Protein 4DOX (pdb70)

InterPro domains:
  IPR000052 Potex/carlavirus coat protein [PF00286] (31-167)
  IPR000052 Potex/carlavirus coat protein [PR00232] (102-116)
  IPR000052 Potex/carlavirus coat protein [PR00232] (123-136)
  IPR000052 Potex/carlavirus coat protein [PR00232] (137-147)
  IPR000052 Potex/carlavirus coat protein [PR00232] (147-158)
  IPR000052 Potex/carlavirus coat protein [PS00418] (137-152)

Sequence (328 aa):
IAFPAITQEQMSSIKVDPTSNLLPSQEQLKSVSTLMVAAKVPAASVTTVALELVNFCYDNGSSAYTTVTGPSSIPEISLAQLASIVKASGTSLRKFCRYFAPIIWNLRTDKMAPANWEASGYKPSAKFAAFDFFDGVENPAAMQPPSGLTRSPTQEERIANATNIAFPAITQEQMSSIKVDPTSNLLPSQEQLKSVSTLMVAAKVPAASVTTVALELVNFCYDNGSSAYTTVTGPSSIPEISLAQLASIVKASGTSLRKFCRYFAPIIWNLRTDKMAPANWEASGYKPSAKFAAFDFFDGVENPAAMQPPSGLTRSPTQEERIANATN

Foldseek 3Di:
DPDDDDDPCCVVVPDDDDDDPQADDPQLVVQLLVVVVVVPDPNVCPVVQLVVLLVQQQQFNQDQPTDAAAATPDPPQRSVNSLVSSVVSVDGSLNSSLLCLQVVQQVDPVNPFRPCQVVPPDDPLLRNLPGLNNVSNPPPNRDADPVGHPDDRDPNNVVRNVVD/DPDDDDDPVCVVVDDDDDDDPQADDPQLVCQLQVVVVVVVDPNVCSVVQVVVLLLQQQQQNQDQPTDAFAQTPDPPHRSNNSQVSSVVSVDGSLNHSLLCLLVVLQVDPVNPFRPCQVVPPDDPLLRNLRGLNNVSNPPPNRDHDPVGRPDDDDPRNVVRNVVD

Organism: Papaya mosaic potexvirus (NCBI:txid12181)

Radius of gyration: 25.16 Å; Cα contacts (8 Å, |Δi|>4): 399; chains: 2; bounding box: 65×59×62 Å

B-factor: mean 40.27, std 15.34, range [10.41, 96.46]

Secondary structure (DSSP, 8-state):
--SPPPPHHHHHH-------SSS--HHHHHHHHHHHHHTT--GGGHHHHHHHHHHHHHHH---TT----SB-SSTT-BHHHHHHHHHHTT--HHHHHHTTHHHHHHHHTTTS--TTTTTTT--GGGGGG-STTGGGTT-TTSPPPTT--SSPPPHHHHHHHHT-/--SPPPPHHHHHH-------SSS--HHHHHHHHHHHHHTT--GGGHHHHHHHHHHHHHHH---TT----SB-SSTT-BHHHHHHHHHHTTS-HHHHHHHTHHHHHHHHTTTS--TTTTTTT--GGGGGG-STTGGGTT-TTSPPPTT--SSPPPHHHHHHHHH-

Nearest PDB structures (foldseek):
  4dox-assembly2_B  TM=1.002E+00  e=9.252E-26  Papaya mosaic virus
  7og6-assembly1_A  TM=8.863E-01  e=3.174E-18  Potexvirus alternantherae
  6r7g-assembly1_A  TM=8.440E-01  e=1.688E-12  Potato virus X
  5fn1-assembly1_A-1  TM=8.582E-01  e=9.339E-09  Pepino mosaic virus
  5a2t-assembly1_A  TM=8.011E-01  e=1.128E-06  Bamboo mosaic virus

Structure (mmCIF, N/CA/C/O backbone):
data_4DOX
#
_entry.id   4DOX
#
_cell.length_a   72.943
_cell.length_b   72.943
_cell.length_c   133.325
_cell.angle_alpha   90.00
_cell.angle_beta   90.00
_cell.angle_gamma   120.00
#
_symmetry.space_group_name_H-M   'P 65'
#
loop_
_entity.id
_entity.type
_entity.pdbx_description
1 polymer 'Coat protein'
2 water water
#
loop_
_atom_site.group_PDB
_atom_site.id
_atom_site.type_symbol
_atom_site.label_atom_id
_atom_site.label_alt_id
_atom_site.label_comp_id
_atom_site.label_asym_id
_atom_site.label_entity_id
_atom_site.label_seq_id
_atom_site.pdbx_PDB_ins_code
_atom_site.Cartn_x
_atom_site.Cartn_y
_atom_site.Cartn_z
_atom_site.occupancy
_atom_site.B_iso_or_equiv
_atom_site.auth_seq_id
_atom_site.auth_comp_id
_atom_site.auth_asym_id
_atom_site.auth_atom_id
_atom_site.pdbx_PDB_model_num
ATOM 1 N N . ILE A 1 11 ? -0.590 36.777 17.220 1.00 89.42 11 ILE A N 1
ATOM 2 C CA . ILE A 1 11 ? -1.790 35.874 17.139 1.00 86.65 11 ILE A CA 1
ATOM 3 C C . ILE A 1 11 ? -1.865 35.214 15.760 1.00 83.92 11 ILE A C 1
ATOM 4 O O . ILE A 1 11 ? -1.972 35.888 14.745 1.00 83.95 11 ILE A O 1
ATOM 9 N N . ALA A 1 12 ? -1.796 33.889 15.733 1.00 81.46 12 ALA A N 1
ATOM 10 C CA . ALA A 1 12 ? -1.767 33.176 14.480 1.00 78.53 12 ALA A CA 1
ATOM 11 C C . ALA A 1 12 ? -3.143 33.208 13.820 1.00 75.14 12 ALA A C 1
ATOM 12 O O . ALA A 1 12 ? -3.290 33.674 12.696 1.00 74.93 12 ALA A O 1
ATOM 14 N N . PHE A 1 13 ? -4.144 32.720 14.538 1.00 72.57 13 PHE A N 1
ATOM 15 C CA . PHE A 1 13 ? -5.517 32.702 14.076 1.00 69.46 13 PHE A CA 1
ATOM 16 C C . PHE A 1 13 ? -6.329 33.667 14.924 1.00 70.21 13 PHE A C 1
ATOM 17 O O . PHE A 1 13 ? -6.291 33.573 16.145 1.00 71.36 13 PHE A O 1
ATOM 25 N N . PRO A 1 14 ? -7.028 34.630 14.292 1.00 70.15 14 PRO A N 1
ATOM 26 C CA . PRO A 1 14 ? -7.904 35.480 15.095 1.00 71.52 14 PRO A CA 1
ATOM 27 C C . PRO A 1 14 ? -9.077 34.671 15.699 1.00 70.74 14 PRO A C 1
ATOM 28 O O . PRO A 1 14 ? -9.587 33.767 15.039 1.00 68.69 14 PRO A O 1
ATOM 32 N N . ALA A 1 15 ? -9.480 34.970 16.939 1.00 72.87 15 ALA A N 1
ATOM 33 C CA . ALA A 1 15 ? -10.630 34.293 17.559 1.00 72.80 15 ALA A CA 1
ATOM 34 C C . ALA A 1 15 ? -11.895 34.354 16.691 1.00 72.02 15 ALA A C 1
ATOM 35 O O . ALA A 1 15 ? -12.114 35.326 15.983 1.00 72.32 15 ALA A O 1
ATOM 37 N N . ILE A 1 16 ? -12.728 33.315 16.732 1.00 71.86 16 ILE A N 1
ATOM 38 C CA . ILE A 1 16 ? -13.981 33.341 15.952 1.00 71.66 16 ILE A CA 1
ATOM 39 C C . ILE A 1 16 ? -15.045 34.162 16.675 1.00 73.39 16 ILE A C 1
ATOM 40 O O . ILE A 1 16 ? -15.230 34.002 17.887 1.00 74.39 16 ILE A O 1
ATOM 45 N N . THR A 1 17 ? -15.733 35.034 15.929 1.00 74.14 17 THR A N 1
ATOM 46 C CA . THR A 1 17 ? -16.885 35.787 16.447 1.00 75.82 17 THR A CA 1
ATOM 47 C C . THR A 1 17 ? -18.116 34.877 16.491 1.00 74.62 17 THR A C 1
ATOM 48 O O . THR A 1 17 ? -18.155 33.830 15.841 1.00 72.97 17 THR A O 1
ATOM 52 N N . GLN A 1 18 ? -19.132 35.282 17.240 1.00 76.13 18 GLN A N 1
ATOM 53 C CA . GLN A 1 18 ? -20.283 34.421 17.478 1.00 75.57 18 GLN A CA 1
ATOM 54 C C . GLN A 1 18 ? -21.100 34.349 16.224 1.00 74.13 18 GLN A C 1
ATOM 55 O O . GLN A 1 18 ? -21.741 33.330 15.949 1.00 72.53 18 GLN A O 1
ATOM 61 N N . GLU A 1 19 ? -21.063 35.457 15.477 1.00 74.73 19 GLU A N 1
ATOM 62 C CA . GLU A 1 19 ? -21.715 35.568 14.185 1.00 73.32 19 GLU A CA 1
ATOM 63 C C . GLU A 1 19 ? -21.099 34.594 13.200 1.00 71.20 19 GLU A C 1
ATOM 64 O O . GLU A 1 19 ? -21.840 33.866 12.528 1.00 69.70 19 GLU A O 1
ATOM 70 N N . GLN A 1 20 ? -19.761 34.578 13.122 1.00 70.79 20 GLN A N 1
ATOM 71 C CA . GLN A 1 20 ? -19.040 33.664 12.248 1.00 69.04 20 GLN A CA 1
ATOM 72 C C . GLN A 1 20 ? -19.416 32.236 12.513 1.00 68.36 20 GLN A C 1
ATOM 73 O O . GLN A 1 20 ? -19.527 31.439 11.602 1.00 66.57 20 GLN A O 1
ATOM 79 N N . MET A 1 21 ? -19.652 31.913 13.767 1.00 70.58 21 MET A N 1
ATOM 80 C CA . MET A 1 21 ? -20.061 30.568 14.089 1.00 71.08 21 MET A CA 1
ATOM 81 C C . MET A 1 21 ? -21.512 30.170 13.743 1.00 72.66 21 MET A C 1
ATOM 82 O O . MET A 1 21 ? -21.772 29.014 13.353 1.00 71.89 21 MET A O 1
ATOM 87 N N . SER A 1 22 ? -22.457 31.102 13.878 1.00 75.82 22 SER A N 1
ATOM 88 C CA . SER A 1 22 ? -23.801 30.885 13.333 1.00 76.83 22 SER A CA 1
ATOM 89 C C . SER A 1 22 ? -23.650 30.751 11.815 1.00 76.02 22 SER A C 1
ATOM 90 O O . SER A 1 22 ? -24.137 29.800 11.191 1.00 74.64 22 SER A O 1
ATOM 93 N N . SER A 1 23 ? -22.915 31.695 11.242 1.00 77.22 23 SER A N 1
ATOM 94 C CA . SER A 1 23 ? -22.799 31.835 9.795 1.00 76.86 23 SER A CA 1
ATOM 95 C C . SER A 1 23 ? -21.979 30.752 9.047 1.00 75.28 23 SER A C 1
ATOM 96 O O . SER A 1 23 ? -22.155 30.579 7.848 1.00 75.27 23 SER A O 1
ATOM 99 N N . ILE A 1 24 ? -21.099 30.028 9.732 1.00 74.72 24 ILE A N 1
ATOM 100 C CA . ILE A 1 24 ? -20.185 29.066 9.067 1.00 72.84 24 ILE A CA 1
ATOM 101 C C . ILE A 1 24 ? -20.882 27.816 8.465 1.00 71.19 24 ILE A C 1
ATOM 102 O O . ILE A 1 24 ? -21.904 27.338 8.985 1.00 71.25 24 ILE A O 1
ATOM 107 N N . LYS A 1 25 ? -20.323 27.273 7.388 1.00 69.55 25 LYS A N 1
ATOM 108 C CA . LYS A 1 25 ? -21.034 26.223 6.658 1.00 68.00 25 LYS A CA 1
ATOM 109 C C . LYS A 1 25 ? -20.392 24.861 6.829 1.00 65.38 25 LYS A C 1
ATOM 110 O O . LYS A 1 25 ? -19.312 24.619 6.290 1.00 65.57 25 LYS A O 1
ATOM 116 N N . VAL A 1 26 ? -21.046 23.966 7.563 1.00 62.62 26 VAL A N 1
ATOM 117 C CA . VAL A 1 26 ? -20.409 22.699 7.921 1.00 59.44 26 VAL A CA 1
ATOM 118 C C . VAL A 1 26 ? -21.324 21.558 7.619 1.00 57.55 26 VAL A C 1
ATOM 119 O O . VAL A 1 26 ? -22.018 21.088 8.509 1.00 58.76 26 VAL A O 1
ATOM 123 N N . ASP A 1 27 ? -21.359 21.099 6.380 1.00 54.35 27 ASP A N 1
ATOM 124 C CA . ASP A 1 27 ? -22.198 19.960 6.072 1.00 51.12 27 ASP A CA 1
ATOM 125 C C . ASP A 1 27 ? -21.285 18.752 6.103 1.00 48.42 27 ASP A C 1
ATOM 126 O O . ASP A 1 27 ? -20.073 18.905 5.891 1.00 48.69 27 ASP A O 1
ATOM 131 N N . PRO A 1 28 ? -21.842 17.556 6.378 1.00 45.24 28 PRO A N 1
ATOM 132 C CA . PRO A 1 28 ? -21.021 16.360 6.362 1.00 42.93 28 PRO A CA 1
ATOM 133 C C . PRO A 1 28 ? -20.262 16.269 5.043 1.00 41.14 28 PRO A C 1
ATOM 134 O O . PRO A 1 28 ? -20.739 16.746 4.016 1.00 39.88 28 PRO A O 1
ATOM 138 N N . THR A 1 29 ? -19.077 15.662 5.093 1.00 40.49 29 THR A N 1
ATOM 139 C CA . THR A 1 29 ? -18.146 15.567 3.960 1.00 38.23 29 THR A CA 1
ATOM 140 C C . THR A 1 29 ? -17.790 14.080 3.754 1.00 37.50 29 THR A C 1
ATOM 141 O O . THR A 1 29 ? -17.968 13.257 4.683 1.00 37.84 29 THR A O 1
ATOM 145 N N . SER A 1 30 ? -17.262 13.729 2.575 1.00 35.76 30 SER A N 1
ATOM 146 C CA . SER A 1 30 ? -16.817 12.353 2.330 1.00 34.53 30 SER A CA 1
ATOM 147 C C . SER A 1 30 ? -15.693 12.299 1.341 1.00 33.64 30 SER A C 1
ATOM 148 O O . SER A 1 30 ? -15.755 12.943 0.309 1.00 34.28 30 SER A O 1
ATOM 151 N N . ASN A 1 31 ? -14.666 11.526 1.635 1.00 33.20 31 ASN A N 1
ATOM 152 C CA . ASN A 1 31 ? -13.624 11.279 0.637 1.00 32.34 31 ASN A CA 1
ATOM 153 C C . ASN A 1 31 ? -13.881 10.007 -0.173 1.00 32.11 31 ASN A C 1
ATOM 154 O O . ASN A 1 31 ? -13.050 9.580 -0.976 1.00 33.42 31 ASN A O 1
ATOM 159 N N . LEU A 1 32 ? -15.042 9.400 0.041 1.00 30.42 32 LEU A N 1
ATOM 160 C CA . LEU A 1 32 ? -15.354 8.139 -0.584 1.00 28.80 32 LEU A CA 1
ATOM 161 C C . LEU A 1 32 ? -16.590 8.285 -1.493 1.00 27.94 32 LEU A C 1
ATOM 162 O O . LEU A 1 32 ? -16.838 7.431 -2.311 1.00 28.28 32 LEU A O 1
ATOM 167 N N . LEU A 1 33 ? -17.371 9.346 -1.334 1.00 26.95 33 LEU A N 1
ATOM 168 C CA . LEU A 1 33 ? -18.560 9.561 -2.145 1.00 25.90 33 LEU A CA 1
ATOM 169 C C . LEU A 1 33 ? -18.469 10.884 -2.962 1.00 26.39 33 LEU A C 1
ATOM 170 O O . LEU A 1 33 ? -17.751 11.812 -2.609 1.00 26.55 33 LEU A O 1
ATOM 175 N N . PRO A 1 34 ? -19.164 10.959 -4.090 1.00 26.65 34 PRO A N 1
ATOM 176 C CA . PRO A 1 34 ? -19.058 12.232 -4.801 1.00 27.76 34 PRO A CA 1
ATOM 177 C C . PRO A 1 34 ? -19.722 13.285 -3.936 1.00 29.06 34 PRO A C 1
ATOM 178 O O . PRO A 1 34 ? -20.606 12.951 -3.137 1.00 29.39 34 PRO A O 1
ATOM 182 N N . SER A 1 35 ? -19.309 14.534 -4.066 1.00 30.65 35 SER A N 1
ATOM 183 C CA . SER A 1 35 ? -19.990 15.598 -3.364 1.00 33.46 35 SER A CA 1
ATOM 184 C C . SER A 1 35 ? -21.447 15.754 -3.885 1.00 35.26 35 SER A C 1
ATOM 185 O O . SER A 1 35 ? -21.852 15.187 -4.925 1.00 36.10 35 SER A O 1
ATOM 188 N N . GLN A 1 36 ? -22.246 16.505 -3.147 1.00 37.32 36 GLN A N 1
ATOM 189 C CA . GLN A 1 36 ? -23.596 16.826 -3.577 1.00 38.96 36 GLN A CA 1
ATOM 190 C C . GLN A 1 36 ? -23.593 17.552 -4.929 1.00 38.75 36 GLN A C 1
ATOM 191 O O . GLN A 1 36 ? -24.442 17.309 -5.772 1.00 39.13 36 GLN A O 1
ATOM 197 N N . GLU A 1 37 ? -22.640 18.464 -5.109 1.00 38.97 37 GLU A N 1
ATOM 198 C CA . GLU A 1 37 ? -22.528 19.293 -6.313 1.00 39.58 37 GLU A CA 1
ATOM 199 C C . GLU A 1 37 ? -22.189 18.436 -7.520 1.00 37.09 37 GLU A C 1
ATOM 200 O O . GLU A 1 37 ? -22.790 18.570 -8.593 1.00 36.04 37 GLU A O 1
ATOM 206 N N . GLN A 1 38 ? -21.232 17.536 -7.302 1.00 34.68 38 GLN A N 1
ATOM 207 C CA . GLN A 1 38 ? -20.810 16.584 -8.308 1.00 32.47 38 GLN A CA 1
ATOM 208 C C . GLN A 1 38 ? -21.978 15.688 -8.734 1.00 30.96 38 GLN A C 1
ATOM 209 O O . GLN A 1 38 ? -22.211 15.515 -9.936 1.00 29.75 38 GLN A O 1
ATOM 215 N N . LEU A 1 39 ? -22.741 15.168 -7.766 1.00 29.59 39 LEU A N 1
ATOM 216 C CA . LEU A 1 39 ? -23.922 14.392 -8.127 1.00 29.12 39 LEU A CA 1
ATOM 217 C C . LEU A 1 39 ? -24.859 15.208 -9.035 1.00 30.23 39 LEU A C 1
ATOM 218 O O . LEU A 1 39 ? -25.301 14.720 -10.065 1.00 30.94 39 LEU A O 1
ATOM 223 N N . LYS A 1 40 ? -25.159 16.444 -8.653 1.00 31.11 40 LYS A N 1
ATOM 224 C CA . LYS A 1 40 ? -26.047 17.316 -9.429 1.00 32.46 40 LYS A CA 1
ATOM 225 C C . LYS A 1 40 ? -25.543 17.513 -10.849 1.00 32.82 40 LYS A C 1
ATOM 226 O O . LYS A 1 40 ? -26.339 17.590 -11.789 1.00 33.30 40 LYS A O 1
ATOM 232 N N . SER A 1 41 ? -24.226 17.652 -11.009 1.00 32.22 41 SER A N 1
ATOM 233 C CA . SER A 1 41 ? -23.683 17.857 -12.340 1.00 32.70 41 SER A CA 1
ATOM 234 C C . SER A 1 41 ? -23.985 16.640 -13.226 1.00 32.53 41 SER A C 1
ATOM 235 O O . SER A 1 41 ? -24.417 16.812 -14.399 1.00 33.40 41 SER A O 1
ATOM 238 N N . VAL A 1 42 ? -23.753 15.428 -12.666 1.00 30.25 42 VAL A N 1
ATOM 239 C CA . VAL A 1 42 ? -23.968 14.194 -13.386 1.00 28.91 42 VAL A CA 1
ATOM 240 C C . VAL A 1 42 ? -25.399 14.094 -13.903 1.00 28.83 42 VAL A C 1
ATOM 241 O O . VAL A 1 42 ? -25.596 13.873 -15.103 1.00 28.98 42 VAL A O 1
ATOM 245 N N . SER A 1 43 ? -26.392 14.285 -13.036 1.00 28.34 43 SER A N 1
ATOM 246 C CA . SER A 1 43 ? -27.786 14.228 -13.511 1.00 29.56 43 SER A CA 1
ATOM 247 C C . SER A 1 43 ? -28.189 15.378 -14.411 1.00 30.67 43 SER A C 1
ATOM 248 O O . SER A 1 43 ? -29.036 15.198 -15.280 1.00 32.54 43 SER A O 1
ATOM 251 N N . THR A 1 44 ? -27.593 16.551 -14.232 1.00 30.75 44 THR A N 1
ATOM 252 C CA . THR A 1 44 ? -27.905 17.691 -15.103 1.00 31.25 44 THR A CA 1
ATOM 253 C C . THR A 1 44 ? -27.441 17.360 -16.506 1.00 31.03 44 THR A C 1
ATOM 254 O O . THR A 1 44 ? -28.187 17.512 -17.497 1.00 31.96 44 THR A O 1
ATOM 258 N N . LEU A 1 45 ? -26.211 16.889 -16.586 1.00 30.05 45 LEU A N 1
ATOM 259 C CA . LEU A 1 45 ? -25.641 16.512 -17.868 1.00 31.00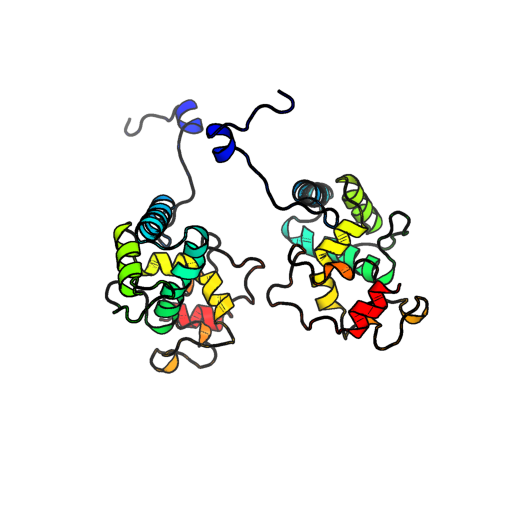 45 LEU A CA 1
ATOM 260 C C . LEU A 1 45 ? -26.368 15.321 -18.498 1.00 30.57 45 LEU A C 1
ATOM 261 O O . LEU A 1 45 ? -26.481 15.231 -19.716 1.00 30.68 45 LEU A O 1
ATOM 266 N N . MET A 1 46 ? -26.877 14.423 -17.653 1.00 29.69 46 MET A N 1
ATOM 267 C CA . MET A 1 46 ? -27.594 13.265 -18.124 1.00 30.41 46 MET A CA 1
ATOM 268 C C . MET A 1 46 ? -28.886 13.686 -18.774 1.00 32.09 46 MET A C 1
ATOM 269 O O . MET A 1 46 ? -29.256 13.174 -19.836 1.00 32.88 46 MET A O 1
ATOM 274 N N . VAL A 1 47 ? -29.586 14.601 -18.109 1.00 32.58 47 VAL A N 1
ATOM 275 C CA . VAL A 1 47 ? -30.821 15.131 -18.650 1.00 34.40 47 VAL A CA 1
ATOM 276 C C . VAL A 1 47 ? -30.505 15.849 -19.971 1.00 35.55 47 VAL A C 1
ATOM 277 O O . VAL A 1 47 ? -31.207 15.655 -20.945 1.00 36.89 47 VAL A O 1
ATOM 281 N N . ALA A 1 48 ? -29.437 16.622 -20.029 1.00 35.53 48 ALA A N 1
ATOM 282 C CA . ALA A 1 48 ? -29.083 17.334 -21.242 1.00 37.15 48 ALA A CA 1
ATOM 283 C C . ALA A 1 48 ? -28.753 16.371 -22.383 1.00 38.05 48 ALA A C 1
ATOM 284 O O . ALA A 1 48 ? -28.979 16.665 -23.546 1.00 39.70 48 ALA A O 1
ATOM 286 N N . ALA A 1 49 ? -28.192 15.227 -22.028 1.00 36.89 49 ALA A N 1
ATOM 287 C CA . ALA A 1 49 ? -27.850 14.182 -22.964 1.00 37.60 49 ALA A CA 1
ATOM 288 C C . ALA A 1 49 ? -29.073 13.426 -23.402 1.00 39.28 49 ALA A C 1
ATOM 289 O O . ALA A 1 49 ? -28.980 12.533 -24.222 1.00 39.80 49 ALA A O 1
ATOM 291 N N . LYS A 1 50 ? -30.312 13.896 -23.002 1.00 38.52 50 LYS A N 1
ATOM 292 C CA . LYS A 1 50 ? -31.566 13.228 -23.287 1.00 40.25 50 LYS A CA 1
ATOM 293 C C . LYS A 1 50 ? -32.063 12.019 -22.492 1.00 36.38 50 LYS A C 1
ATOM 294 O O . LYS A 1 50 ? -32.818 11.240 -22.971 1.00 41.33 50 LYS A O 1
ATOM 300 N N . VAL A 1 51 ? -31.511 11.851 -21.335 1.00 38.01 51 VAL A N 1
ATOM 301 C CA . VAL A 1 51 ? -32.072 10.879 -20.405 1.00 36.80 51 VAL A CA 1
ATOM 302 C C . VAL A 1 51 ? -33.239 11.623 -19.782 1.00 38.18 51 VAL A C 1
ATOM 303 O O . VAL A 1 51 ? -33.047 12.771 -19.385 1.00 38.15 51 VAL A O 1
ATOM 307 N N . PRO A 1 52 ? -34.449 11.005 -19.737 1.00 39.40 52 PRO A N 1
ATOM 308 C CA . PRO A 1 52 ? -35.629 11.605 -19.066 1.00 40.78 52 PRO A CA 1
ATOM 309 C C . PRO A 1 52 ? -35.326 11.895 -17.609 1.00 40.17 52 PRO A C 1
ATOM 310 O O . PRO A 1 52 ? -34.727 11.068 -16.952 1.00 39.56 52 PRO A O 1
ATOM 314 N N . ALA A 1 53 ? -35.711 13.060 -17.108 1.00 41.50 53 ALA A N 1
ATOM 315 C CA . ALA A 1 53 ? -35.486 13.395 -15.702 1.00 41.54 53 ALA A CA 1
ATOM 316 C C . ALA A 1 53 ? -36.006 12.315 -14.696 1.00 41.85 53 ALA A C 1
ATOM 317 O O . ALA A 1 53 ? -35.306 11.935 -13.727 1.00 40.89 53 ALA A O 1
ATOM 319 N N . ALA A 1 54 ? -37.213 11.805 -14.932 1.00 43.12 54 ALA A N 1
ATOM 320 C CA . ALA A 1 54 ? -37.707 10.664 -14.162 1.00 43.22 54 ALA A CA 1
ATOM 321 C C . ALA A 1 54 ? -36.732 9.433 -14.116 1.00 41.64 54 ALA A C 1
ATOM 322 O O . ALA A 1 54 ? -36.675 8.721 -13.108 1.00 41.59 54 ALA A O 1
ATOM 324 N N . SER A 1 55 ? -35.978 9.194 -15.195 1.00 39.63 55 SER A N 1
ATOM 325 C CA . SER A 1 55 ? -35.212 7.974 -15.351 1.00 37.13 55 SER A CA 1
ATOM 326 C C . SER A 1 55 ? -33.754 8.050 -14.922 1.00 34.97 55 SER A C 1
ATOM 327 O O . SER A 1 55 ? -33.044 7.030 -14.960 1.00 34.03 55 SER A O 1
ATOM 330 N N . VAL A 1 56 ? -33.278 9.221 -14.518 1.00 33.36 56 VAL A N 1
ATOM 331 C CA . VAL A 1 56 ? -31.851 9.331 -14.265 1.00 30.54 56 VAL A CA 1
ATOM 332 C C . VAL A 1 56 ? -31.297 8.332 -13.237 1.00 29.87 56 VAL A C 1
ATOM 333 O O . VAL A 1 56 ? -30.163 7.859 -13.401 1.00 29.30 56 VAL A O 1
ATOM 337 N N . THR A 1 57 ? -32.053 8.009 -12.176 1.00 29.66 57 THR A N 1
ATOM 338 C CA . THR A 1 57 ? -31.549 7.043 -11.166 1.00 28.14 57 THR A CA 1
ATOM 339 C C . THR A 1 57 ? -31.489 5.620 -11.721 1.00 28.34 57 THR A C 1
ATOM 340 O O . THR A 1 57 ? -30.406 4.984 -11.724 1.00 27.34 57 THR A O 1
ATOM 344 N N . THR A 1 58 ? -32.621 5.143 -12.256 1.00 28.43 58 THR A N 1
ATOM 345 C CA . THR A 1 58 ? -32.647 3.823 -12.854 1.00 28.59 58 THR A CA 1
ATOM 346 C C . THR A 1 58 ? -31.592 3.677 -13.974 1.00 28.02 58 THR A C 1
ATOM 347 O O . THR A 1 58 ? -31.032 2.587 -14.200 1.00 28.42 58 THR A O 1
ATOM 351 N N . VAL A 1 59 ? -31.331 4.760 -14.688 1.00 27.32 59 VAL A N 1
ATOM 352 C CA . VAL A 1 59 ? -30.456 4.670 -15.839 1.00 27.01 59 VAL A CA 1
ATOM 353 C C . VAL A 1 59 ? -29.011 4.657 -15.307 1.00 27.27 59 VAL A C 1
ATOM 354 O O . VAL A 1 59 ? -28.188 3.844 -15.731 1.00 27.23 59 VAL A O 1
ATOM 358 N N . ALA A 1 60 ? -28.719 5.496 -14.322 1.00 27.47 60 ALA A N 1
ATOM 359 C CA . ALA A 1 60 ? -27.433 5.418 -13.650 1.00 27.21 60 ALA A CA 1
ATOM 360 C C . ALA A 1 60 ? -27.187 4.003 -13.202 1.00 27.49 60 ALA A C 1
ATOM 361 O O . ALA A 1 60 ? -26.081 3.486 -13.370 1.00 28.16 60 ALA A O 1
ATOM 363 N N . LEU A 1 61 ? -28.206 3.357 -12.630 1.00 28.21 61 LEU A N 1
ATOM 364 C CA . LEU A 1 61 ? -28.014 1.970 -12.115 1.00 28.31 61 LEU A CA 1
ATOM 365 C C . LEU A 1 61 ? -27.550 0.968 -13.165 1.00 28.28 61 LEU A C 1
ATOM 366 O O . LEU A 1 61 ? -27.010 -0.087 -12.831 1.00 28.24 61 LEU A O 1
ATOM 371 N N . GLU A 1 62 ? -27.797 1.292 -14.429 1.00 28.34 62 GLU A N 1
ATOM 372 C CA . GLU A 1 62 ? -27.350 0.441 -15.511 1.00 28.84 62 GLU A CA 1
ATOM 373 C C . GLU A 1 62 ? -25.838 0.444 -15.606 1.00 27.47 62 GLU A C 1
ATOM 374 O O . GLU A 1 62 ? -25.233 -0.593 -15.865 1.00 27.34 62 GLU A O 1
ATOM 380 N N . LEU A 1 63 ? -25.234 1.609 -15.366 1.00 26.23 63 LEU A N 1
ATOM 381 C CA . LEU A 1 63 ? -23.785 1.725 -15.364 1.00 24.94 63 LEU A CA 1
ATOM 382 C C . LEU A 1 63 ? -23.249 1.050 -14.110 1.00 24.76 63 LEU A C 1
ATOM 383 O O . LEU A 1 63 ? -22.242 0.307 -14.171 1.00 25.73 63 LEU A O 1
ATOM 388 N N . VAL A 1 64 ? -23.943 1.272 -12.992 1.00 23.62 64 VAL A N 1
ATOM 389 C CA . VAL A 1 64 ? -23.578 0.611 -11.730 1.00 22.94 64 VAL A CA 1
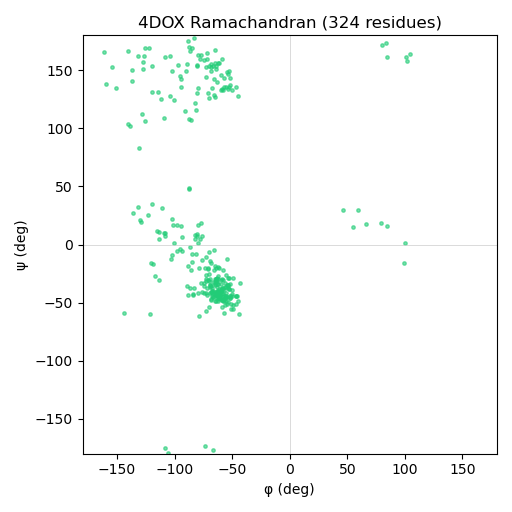ATOM 390 C C . VAL A 1 64 ? -23.553 -0.908 -11.848 1.00 23.31 64 VAL A C 1
ATOM 391 O O . VAL A 1 64 ? -22.610 -1.562 -11.378 1.00 23.85 64 VAL A O 1
ATOM 395 N N . ASN A 1 65 ? -24.583 -1.471 -12.468 1.00 23.04 65 ASN A N 1
ATOM 396 C CA . ASN A 1 65 ? -24.611 -2.887 -12.720 1.00 23.64 65 ASN A CA 1
ATOM 397 C C . ASN A 1 65 ? -23.388 -3.313 -13.502 1.00 24.33 65 ASN A C 1
ATOM 398 O O . ASN A 1 65 ? -22.774 -4.320 -13.204 1.00 24.93 65 ASN A O 1
ATOM 403 N N . PHE A 1 66 ? -23.029 -2.545 -14.525 1.00 25.23 66 PHE A N 1
ATOM 404 C CA . PHE A 1 66 ? -21.949 -2.955 -15.409 1.00 25.54 66 PHE A CA 1
ATOM 405 C C . PHE A 1 66 ? -20.686 -3.047 -14.566 1.00 26.18 66 PHE A C 1
ATOM 406 O O . PHE A 1 66 ? -19.912 -3.994 -14.717 1.00 26.86 66 PHE A O 1
ATOM 414 N N . CYS A 1 67 ? -20.506 -2.070 -13.664 1.00 25.92 67 CYS A N 1
ATOM 415 C CA . CYS A 1 67 ? -19.316 -1.997 -12.787 1.00 26.71 67 CYS A CA 1
ATOM 416 C C . CYS A 1 67 ? -19.296 -3.064 -11.712 1.00 27.62 67 CYS A C 1
ATOM 417 O O . CYS A 1 67 ? -18.205 -3.541 -11.324 1.00 28.65 67 CYS A O 1
ATOM 420 N N . TYR A 1 68 ? -20.496 -3.469 -11.272 1.00 27.30 68 TYR A N 1
ATOM 421 C CA . TYR A 1 68 ? -20.661 -4.618 -10.382 1.00 27.95 68 TYR A CA 1
ATOM 422 C C . TYR A 1 68 ? -19.975 -5.877 -10.934 1.00 29.18 68 TYR A C 1
ATOM 423 O O . TYR A 1 68 ? -19.373 -6.633 -10.145 1.00 30.05 68 TYR A O 1
ATOM 432 N N . ASP A 1 69 ? -20.033 -6.088 -12.266 1.00 28.99 69 ASP A N 1
ATOM 433 C CA . ASP A 1 69 ? -19.356 -7.259 -12.908 1.00 29.83 69 ASP A CA 1
ATOM 434 C C . ASP A 1 69 ? -17.905 -6.935 -13.299 1.00 30.18 69 ASP A C 1
ATOM 435 O O . ASP A 1 69 ? -16.977 -7.707 -13.038 1.00 30.18 69 ASP A O 1
ATOM 440 N N . ASN A 1 70 ? -17.718 -5.753 -13.878 1.00 30.52 70 ASN A N 1
ATOM 441 C CA . ASN A 1 70 ? -16.483 -5.451 -14.607 1.00 31.16 70 ASN A CA 1
ATOM 442 C C . ASN A 1 70 ? -15.438 -4.575 -13.897 1.00 31.66 70 ASN A C 1
ATOM 443 O O . ASN A 1 70 ? -14.335 -4.469 -14.376 1.00 32.02 70 ASN A O 1
ATOM 448 N N . GLY A 1 71 ? -15.764 -3.981 -12.746 1.00 31.71 71 GLY A N 1
ATOM 449 C CA . GLY A 1 71 ? -14.855 -3.026 -12.125 1.00 32.15 71 GLY A CA 1
ATOM 450 C C . GLY A 1 71 ? -15.292 -1.594 -12.372 1.00 31.92 71 GLY A C 1
ATOM 451 O O . GLY A 1 71 ? -16.041 -1.319 -13.300 1.00 31.95 71 GLY A O 1
ATOM 452 N N . SER A 1 72 ? -14.849 -0.682 -11.515 1.00 32.41 72 SER A N 1
ATOM 453 C CA . SER A 1 72 ? -15.269 0.732 -11.553 1.00 31.29 72 SER A CA 1
ATOM 454 C C . SER A 1 72 ? -14.014 1.613 -11.540 1.00 32.78 72 SER A C 1
ATOM 455 O O . SER A 1 72 ? -14.058 2.792 -11.230 1.00 32.05 72 SER A O 1
ATOM 458 N N . SER A 1 73 ? -12.902 1.004 -11.901 1.00 35.47 73 SER A N 1
ATOM 459 C CA . SER A 1 73 ? -11.610 1.652 -11.939 1.00 39.00 73 SER A CA 1
ATOM 460 C C . SER A 1 73 ? -11.542 2.685 -13.039 1.00 40.45 73 SER A C 1
ATOM 461 O O . SER A 1 73 ? -12.284 2.614 -14.011 1.00 40.97 73 SER A O 1
ATOM 464 N N . ALA A 1 74 ? -10.667 3.667 -12.878 1.00 43.42 74 ALA A N 1
ATOM 465 C CA . ALA A 1 74 ? -10.549 4.780 -13.847 1.00 45.58 74 ALA A CA 1
ATOM 466 C C . ALA A 1 74 ? -10.131 4.329 -15.229 1.00 47.37 74 ALA A C 1
ATOM 467 O O . ALA A 1 74 ? -10.321 5.073 -16.209 1.00 48.29 74 ALA A O 1
ATOM 469 N N . TYR A 1 75 ? -9.546 3.140 -15.319 1.00 48.10 75 TYR A N 1
ATOM 470 C CA . TYR A 1 75 ? -9.274 2.608 -16.634 1.00 50.21 75 TYR A CA 1
ATOM 471 C C . TYR A 1 75 ? -10.049 1.352 -17.073 1.00 47.90 75 TYR A C 1
ATOM 472 O O . TYR A 1 75 ? -9.687 0.748 -18.076 1.00 48.79 75 TYR A O 1
ATOM 481 N N . THR A 1 76 ? -11.082 0.955 -16.324 1.00 44.60 76 THR A N 1
ATOM 482 C CA . THR A 1 76 ? -12.063 -0.042 -16.778 1.00 41.80 76 THR A CA 1
ATOM 483 C C . THR A 1 76 ? -12.636 0.386 -18.135 1.00 40.38 76 THR A C 1
ATOM 484 O O . THR A 1 76 ? -12.999 1.543 -18.315 1.00 39.85 76 THR A O 1
ATOM 488 N N . THR A 1 77 ? -12.715 -0.549 -19.079 1.00 39.37 77 THR A N 1
ATOM 489 C CA . THR A 1 77 ? -13.383 -0.320 -20.368 1.00 37.74 77 THR A CA 1
ATOM 490 C C . THR A 1 77 ? -14.871 -0.587 -20.283 1.00 35.55 77 THR A C 1
ATOM 491 O O . THR A 1 77 ? -15.313 -1.722 -20.190 1.00 34.52 77 THR A O 1
ATOM 495 N N . VAL A 1 78 ? -15.624 0.491 -20.315 1.00 34.46 78 VAL A N 1
ATOM 496 C CA . VAL A 1 78 ? -17.067 0.424 -20.299 1.00 34.33 78 VAL A CA 1
ATOM 497 C C . VAL A 1 78 ? -17.629 0.150 -21.713 1.00 35.64 78 VAL A C 1
ATOM 498 O O . VAL A 1 78 ? -17.345 0.924 -22.676 1.00 36.95 78 VAL A O 1
ATOM 502 N N . THR A 1 79 ? -18.388 -0.953 -21.852 1.00 34.77 79 THR A N 1
ATOM 503 C CA . THR A 1 79 ? -18.963 -1.317 -23.169 1.00 35.65 79 THR A CA 1
ATOM 504 C C . THR A 1 79 ? -20.490 -1.518 -23.148 1.00 34.96 79 THR A C 1
ATOM 505 O O . THR A 1 79 ? -21.114 -1.623 -22.079 1.00 33.61 79 THR A O 1
ATOM 509 N N . GLY A 1 80 ? -21.077 -1.626 -24.333 1.00 35.14 80 GLY A N 1
ATOM 510 C CA . GLY A 1 80 ? -22.493 -1.932 -24.418 1.00 35.55 80 GLY A CA 1
ATOM 511 C C . GLY A 1 80 ? -23.454 -0.748 -24.302 1.00 35.74 80 GLY A C 1
ATOM 512 O O . GLY A 1 80 ? -23.084 0.342 -23.819 1.00 34.65 80 GLY A O 1
ATOM 513 N N . PRO A 1 81 ? -24.702 -0.961 -24.760 1.00 36.38 81 PRO A N 1
ATOM 514 C CA . PRO A 1 81 ? -25.738 0.077 -24.818 1.00 36.99 81 PRO A CA 1
ATOM 515 C C . PRO A 1 81 ? -26.396 0.306 -23.452 1.00 36.38 81 PRO A C 1
ATOM 516 O O . PRO A 1 81 ? -26.286 -0.544 -22.569 1.00 36.34 81 PRO A O 1
ATOM 520 N N . SER A 1 82 ? -27.085 1.434 -23.289 1.00 36.12 82 SER A N 1
ATOM 521 C CA . SER A 1 82 ? -27.964 1.606 -22.148 1.00 36.09 82 SER A CA 1
ATOM 522 C C . SER A 1 82 ? -29.387 1.469 -22.654 1.00 37.73 82 SER A C 1
ATOM 523 O O . SER A 1 82 ? -29.579 1.286 -23.851 1.00 39.11 82 SER A O 1
ATOM 526 N N . SER A 1 83 ? -30.377 1.604 -21.765 1.00 37.69 83 SER A N 1
ATOM 527 C CA . SER A 1 83 ? -31.769 1.571 -22.163 1.00 39.02 83 SER A CA 1
ATOM 528 C C . SER A 1 83 ? -32.228 2.796 -22.967 1.00 41.41 83 SER A C 1
ATOM 529 O O . SER A 1 83 ? -33.363 2.791 -23.474 1.00 43.69 83 SER A O 1
ATOM 532 N N . ILE A 1 84 ? -31.375 3.817 -23.111 1.00 42.10 84 ILE A N 1
ATOM 533 C CA . ILE A 1 84 ? -31.712 5.025 -23.916 1.00 45.00 84 ILE A CA 1
ATOM 534 C C . ILE A 1 84 ? -30.967 4.958 -25.261 1.00 47.61 84 ILE A C 1
ATOM 535 O O . ILE A 1 84 ? -29.739 4.759 -25.291 1.00 46.52 84 ILE A O 1
ATOM 540 N N . PRO A 1 85 ? -31.699 5.107 -26.386 1.00 51.42 85 PRO A N 1
ATOM 541 C CA . PRO A 1 85 ? -30.975 4.885 -27.646 1.00 53.28 85 PRO A CA 1
ATOM 542 C C . PRO A 1 85 ? -30.040 6.034 -27.901 1.00 54.91 85 PRO A C 1
ATOM 543 O O . PRO A 1 85 ? -30.343 7.203 -27.558 1.00 55.96 85 PRO A O 1
ATOM 547 N N . GLU A 1 86 ? -28.891 5.710 -28.473 1.00 55.97 86 GLU A N 1
ATOM 548 C CA . GLU A 1 86 ? -27.859 6.730 -28.715 1.00 57.31 86 GLU A CA 1
ATOM 549 C C . GLU A 1 86 ? -27.236 7.337 -27.439 1.00 54.14 86 GLU A C 1
ATOM 550 O O . GLU A 1 86 ? -26.618 8.415 -27.496 1.00 54.80 86 GLU A O 1
ATOM 556 N N . ILE A 1 87 ? -27.405 6.648 -26.304 1.00 50.52 87 ILE A N 1
ATOM 557 C CA . ILE A 1 87 ? -26.516 6.847 -25.143 1.00 46.83 87 ILE A CA 1
ATOM 558 C C . ILE A 1 87 ? -25.996 5.491 -24.700 1.00 43.41 87 ILE A C 1
ATOM 559 O O . ILE A 1 87 ? -26.770 4.671 -24.258 1.00 42.73 87 ILE A O 1
ATOM 564 N N . SER A 1 88 ? -24.698 5.247 -24.870 1.00 40.64 88 SER A N 1
ATOM 565 C CA . SER A 1 88 ? -24.052 3.968 -24.467 1.00 37.09 88 SER A CA 1
ATOM 566 C C . SER A 1 88 ? -23.630 4.063 -23.007 1.00 34.60 88 SER A C 1
ATOM 567 O O . SER A 1 88 ? -23.617 5.153 -22.452 1.00 34.64 88 SER A O 1
ATOM 570 N N . LEU A 1 89 ? -23.290 2.941 -22.376 1.00 32.12 89 LEU A N 1
ATOM 571 C CA . LEU A 1 89 ? -22.770 2.988 -21.010 1.00 29.56 89 LEU A CA 1
ATOM 572 C C . LEU A 1 89 ? -21.477 3.814 -20.975 1.00 29.24 89 LEU A C 1
ATOM 573 O O . LEU A 1 89 ? -21.266 4.630 -20.053 1.00 27.76 89 LEU A O 1
ATOM 578 N N . ALA A 1 90 ? -20.627 3.642 -21.987 1.00 28.99 90 ALA A N 1
ATOM 579 C CA . ALA A 1 90 ? -19.388 4.411 -22.018 1.00 29.91 90 ALA A CA 1
ATOM 580 C C . ALA A 1 90 ? -19.684 5.905 -21.991 1.00 30.08 90 ALA A C 1
ATOM 581 O O . ALA A 1 90 ? -18.950 6.657 -21.371 1.00 30.33 90 ALA A O 1
ATOM 583 N N . GLN A 1 91 ? -20.754 6.330 -22.666 1.00 30.99 91 GLN A N 1
ATOM 584 C CA . GLN A 1 91 ? -21.120 7.754 -22.670 1.00 31.23 91 GLN A CA 1
ATOM 585 C C . GLN A 1 91 ? -21.513 8.245 -21.279 1.00 29.83 91 GLN A C 1
ATOM 586 O O . GLN A 1 91 ? -21.081 9.320 -20.854 1.00 29.22 91 GLN A O 1
ATOM 592 N N . LEU A 1 92 ? -22.287 7.426 -20.574 1.00 28.89 92 LEU A N 1
ATOM 593 C CA . LEU A 1 92 ? -22.701 7.743 -19.210 1.00 28.48 92 LEU A CA 1
ATOM 594 C C . LEU A 1 92 ? -21.499 7.822 -18.307 1.00 27.88 92 LEU A C 1
ATOM 595 O O . LEU A 1 92 ? -21.420 8.727 -17.491 1.00 28.74 92 LEU A O 1
ATOM 600 N N . ALA A 1 93 ? -20.550 6.901 -18.484 1.00 27.43 93 ALA A N 1
ATOM 601 C CA . ALA A 1 93 ? -19.320 6.901 -17.729 1.00 26.76 93 ALA A CA 1
ATOM 602 C C . ALA A 1 93 ? -18.544 8.206 -17.957 1.00 28.12 93 ALA A C 1
ATOM 603 O O . ALA A 1 93 ? -17.937 8.778 -17.004 1.00 29.23 93 ALA A O 1
ATOM 605 N N . SER A 1 94 ? -18.541 8.691 -19.195 1.00 28.11 94 SER A N 1
ATOM 606 C CA . SER A 1 94 ? -17.841 9.931 -19.464 1.00 28.68 94 SER A CA 1
ATOM 607 C C . SER A 1 94 ? -18.552 11.102 -18.766 1.00 28.95 94 SER A C 1
ATOM 608 O O . SER A 1 94 ? -17.910 11.996 -18.205 1.00 29.38 94 SER A O 1
ATOM 611 N N . ILE A 1 95 ? -19.889 11.081 -18.801 1.00 28.74 95 ILE A N 1
ATOM 612 C CA . ILE A 1 95 ? -20.700 12.081 -18.154 1.00 27.73 95 ILE A CA 1
ATOM 613 C C . ILE A 1 95 ? -20.357 12.061 -16.666 1.00 27.36 95 ILE A C 1
ATOM 614 O O . ILE A 1 95 ? -20.106 13.114 -16.071 1.00 26.36 95 ILE A O 1
ATOM 619 N N . VAL A 1 96 ? -20.320 10.865 -16.067 1.00 26.83 96 VAL A N 1
ATOM 620 C CA . VAL A 1 96 ? -19.882 10.776 -14.664 1.00 26.85 96 VAL A CA 1
ATOM 621 C C . VAL A 1 96 ? -18.528 11.497 -14.451 1.00 28.27 96 VAL A C 1
ATOM 622 O O . VAL A 1 96 ? -18.413 12.395 -13.618 1.00 28.95 96 VAL A O 1
ATOM 626 N N . LYS A 1 97 ? -17.513 11.115 -15.225 1.00 29.55 97 LYS A N 1
ATOM 627 C CA . LYS A 1 97 ? -16.196 11.742 -15.132 1.00 30.87 97 LYS A CA 1
ATOM 628 C C . LYS A 1 97 ? -16.179 13.254 -15.386 1.00 31.65 97 LYS A C 1
ATOM 629 O O . LYS A 1 97 ? -15.349 13.965 -14.818 1.00 33.47 97 LYS A O 1
ATOM 635 N N . ALA A 1 98 ? -17.099 13.744 -16.209 1.00 31.38 98 ALA A N 1
ATOM 636 C CA . ALA A 1 98 ? -17.234 15.165 -16.482 1.00 31.29 98 ALA A CA 1
ATOM 637 C C . ALA A 1 98 ? -17.618 15.978 -15.249 1.00 31.12 98 ALA A C 1
ATOM 638 O O . ALA A 1 98 ? -17.384 17.187 -15.189 1.00 33.84 98 ALA A O 1
ATOM 640 N N . SER A 1 99 ? -18.171 15.347 -14.234 1.00 30.10 99 SER A N 1
ATOM 641 C CA . SER A 1 99 ? -18.567 16.108 -13.040 1.00 30.35 99 SER A CA 1
ATOM 642 C C . SER A 1 99 ? -17.389 16.275 -12.109 1.00 30.70 99 SER A C 1
ATOM 643 O O . SER A 1 99 ? -17.455 17.064 -11.184 1.00 32.50 99 SER A O 1
ATOM 646 N N . GLY A 1 100 ? -16.338 15.495 -12.321 1.00 30.58 100 GLY A N 1
ATOM 647 C CA . GLY A 1 100 ? -15.108 15.641 -11.580 1.00 29.97 100 GLY A CA 1
ATOM 648 C C . GLY A 1 100 ? -15.004 14.623 -10.475 1.00 29.08 100 GLY A C 1
ATOM 649 O O . GLY A 1 100 ? -14.041 14.624 -9.732 1.00 28.90 100 GLY A O 1
ATOM 650 N N . THR A 1 101 ? -16.008 13.749 -10.349 1.00 28.48 101 THR A N 1
ATOM 651 C CA . THR A 1 101 ? -15.877 12.552 -9.466 1.00 27.12 101 THR A CA 1
ATOM 652 C C . THR A 1 101 ? -15.263 11.410 -10.289 1.00 27.15 101 THR A C 1
ATOM 653 O O . THR A 1 101 ? -15.006 11.581 -11.467 1.00 28.24 101 THR A O 1
ATOM 657 N N . SER A 1 102 ? -14.981 10.285 -9.662 1.00 27.25 102 SER A N 1
ATOM 658 C CA . SER A 1 102 ? -14.467 9.111 -10.356 1.00 28.14 102 SER A CA 1
ATOM 659 C C . SER A 1 102 ? -15.622 8.112 -10.480 1.00 27.65 102 SER A C 1
ATOM 660 O O . SER A 1 102 ? -16.638 8.194 -9.747 1.00 27.29 102 SER A O 1
ATOM 663 N N . LEU A 1 103 ? -15.456 7.153 -11.383 1.00 27.40 103 LEU A N 1
ATOM 664 C CA . LEU A 1 103 ? -16.486 6.172 -11.650 1.00 26.03 103 LEU A CA 1
ATOM 665 C C . LEU A 1 103 ? -16.685 5.332 -10.366 1.00 26.16 103 LEU A C 1
ATOM 666 O O . LEU A 1 103 ? -17.810 4.889 -10.031 1.00 25.30 103 LEU A O 1
ATOM 671 N N . ARG A 1 104 ? -15.591 5.178 -9.618 1.00 26.60 104 ARG A N 1
ATOM 672 C CA . ARG A 1 104 ? -15.595 4.351 -8.423 1.00 26.52 104 ARG A CA 1
ATOM 673 C C . ARG A 1 104 ? -16.460 4.965 -7.341 1.00 25.81 104 ARG A C 1
ATOM 674 O O . ARG A 1 104 ? -17.245 4.258 -6.712 1.00 25.72 104 ARG A O 1
ATOM 682 N N . LYS A 1 105 ? -16.319 6.275 -7.142 1.00 25.13 105 LYS A N 1
ATOM 683 C CA . LYS A 1 105 ? -17.076 6.968 -6.109 1.00 24.42 105 LYS A CA 1
ATOM 684 C C . LYS A 1 105 ? -18.526 6.987 -6.470 1.00 23.64 105 LYS A C 1
ATOM 685 O O . LYS A 1 105 ? -19.360 6.833 -5.583 1.00 25.24 105 LYS A O 1
ATOM 691 N N . PHE A 1 106 ? -18.837 7.192 -7.750 1.00 22.73 106 PHE A N 1
ATOM 692 C CA . PHE A 1 106 ? -20.209 7.189 -8.218 1.00 22.19 106 PHE A CA 1
ATOM 693 C C . PHE A 1 106 ? -20.881 5.820 -7.974 1.00 22.85 106 PHE A C 1
ATOM 694 O O . PHE A 1 106 ? -22.015 5.749 -7.513 1.00 22.52 106 PHE A O 1
ATOM 702 N N . CYS A 1 107 ? -20.194 4.724 -8.310 1.00 23.30 107 CYS A N 1
ATOM 703 C CA . CYS A 1 107 ? -20.767 3.388 -8.075 1.00 23.63 107 CYS A CA 1
ATOM 704 C C . CYS A 1 107 ? -20.967 3.159 -6.580 1.00 23.67 107 CYS A C 1
ATOM 705 O O . CYS A 1 107 ? -21.970 2.582 -6.190 1.00 23.82 107 CYS A O 1
ATOM 708 N N . ARG A 1 108 ? -20.039 3.667 -5.759 1.00 23.37 108 ARG A N 1
ATOM 709 C CA . ARG A 1 108 ? -20.060 3.453 -4.342 1.00 23.31 108 ARG A CA 1
ATOM 710 C C . ARG A 1 108 ? -21.317 4.068 -3.771 1.00 24.06 108 ARG A C 1
ATOM 711 O O . ARG A 1 108 ? -21.889 3.523 -2.828 1.00 23.95 108 ARG A O 1
ATOM 719 N N . TYR A 1 109 ? -21.750 5.187 -4.370 1.00 24.23 109 TYR A N 1
ATOM 720 C CA . TYR A 1 109 ? -22.920 5.942 -3.922 1.00 24.66 109 TYR A CA 1
ATOM 721 C C . TYR A 1 109 ? -24.224 5.147 -4.088 1.00 25.44 109 TYR A C 1
ATOM 722 O O . TYR A 1 109 ? -25.256 5.476 -3.430 1.00 26.29 109 TYR A O 1
ATOM 731 N N . PHE A 1 110 ? -24.176 4.143 -4.988 1.00 24.34 110 PHE A N 1
ATOM 732 C CA . PHE A 1 110 ? -25.315 3.304 -5.308 1.00 24.33 110 PHE A CA 1
ATOM 733 C C . PHE A 1 110 ? -25.095 1.870 -4.856 1.00 25.06 110 PHE A C 1
ATOM 734 O O . PHE A 1 110 ? -25.912 1.005 -5.123 1.00 24.90 110 PHE A O 1
ATOM 742 N N . ALA A 1 111 ? -23.987 1.612 -4.171 1.00 25.68 111 ALA A N 1
ATOM 743 C CA . ALA A 1 111 ? -23.691 0.259 -3.690 1.00 27.19 111 ALA A CA 1
ATOM 744 C C . ALA A 1 111 ? -24.923 -0.426 -3.035 1.00 28.92 111 ALA A C 1
ATOM 745 O O . ALA A 1 111 ? -25.236 -1.569 -3.404 1.00 30.06 111 ALA A O 1
ATOM 747 N N . PRO A 1 112 ? -25.649 0.267 -2.105 1.00 29.53 112 PRO A N 1
ATOM 748 C CA . PRO A 1 112 ? -26.753 -0.465 -1.418 1.00 30.17 112 PRO A CA 1
ATOM 749 C C . PRO A 1 112 ? -27.880 -0.914 -2.350 1.00 30.34 112 PRO A C 1
ATOM 750 O O . PRO A 1 112 ? -28.490 -1.951 -2.119 1.00 31.50 112 PRO A O 1
ATOM 754 N N . ILE A 1 113 ? -28.120 -0.168 -3.423 1.00 29.60 113 ILE A N 1
ATOM 755 C CA . ILE A 1 113 ? -29.183 -0.517 -4.349 1.00 29.75 113 ILE A CA 1
ATOM 756 C C . ILE A 1 113 ? -28.774 -1.766 -5.162 1.00 29.96 113 ILE A C 1
ATOM 757 O O . ILE A 1 113 ? -29.588 -2.678 -5.370 1.00 31.02 113 ILE A O 1
ATOM 762 N N . ILE A 1 114 ? -27.522 -1.812 -5.633 1.00 28.29 114 ILE A N 1
ATOM 763 C CA . ILE A 1 114 ? -27.119 -2.904 -6.485 1.00 27.81 114 ILE A CA 1
ATOM 764 C C . ILE A 1 114 ? -26.957 -4.131 -5.603 1.00 29.73 114 ILE A C 1
ATOM 765 O O . ILE A 1 114 ? -27.295 -5.254 -6.021 1.00 30.55 114 ILE A O 1
ATOM 770 N N . TRP A 1 115 ? -26.521 -3.919 -4.359 1.00 29.91 115 TRP A N 1
ATOM 771 C CA . TRP A 1 115 ? -26.566 -4.991 -3.365 1.00 31.28 115 TRP A CA 1
ATOM 772 C C . TRP A 1 115 ? -27.960 -5.641 -3.334 1.00 32.69 115 TRP A C 1
ATOM 773 O O . TRP A 1 115 ? -28.081 -6.850 -3.476 1.00 33.08 115 TRP A O 1
ATOM 784 N N . ASN A 1 116 ? -29.016 -4.847 -3.190 1.00 33.08 116 ASN A N 1
ATOM 785 C CA . ASN A 1 116 ? -30.347 -5.449 -3.126 1.00 34.92 116 ASN A CA 1
ATOM 786 C C . ASN A 1 116 ? -30.716 -6.119 -4.417 1.00 35.03 116 ASN A C 1
ATOM 787 O O . ASN A 1 116 ? -31.462 -7.089 -4.429 1.00 36.25 116 ASN A O 1
ATOM 792 N N . LEU A 1 117 ? -30.186 -5.603 -5.515 1.00 34.26 117 LEU A N 1
ATOM 793 C CA . LEU A 1 117 ? -30.554 -6.129 -6.817 1.00 34.66 117 LEU A CA 1
ATOM 794 C C . LEU A 1 117 ? -29.883 -7.455 -7.193 1.00 35.40 117 LEU A C 1
ATOM 795 O O . LEU A 1 117 ? -30.497 -8.287 -7.864 1.00 36.69 117 LEU A O 1
ATOM 800 N N . ARG A 1 118 ? -28.645 -7.658 -6.743 1.00 34.80 118 ARG A N 1
ATOM 801 C CA . ARG A 1 118 ? -27.862 -8.792 -7.187 1.00 34.83 118 ARG A CA 1
ATOM 802 C C . ARG A 1 118 ? -27.556 -9.813 -6.087 1.00 36.20 118 ARG A C 1
ATOM 803 O O . ARG A 1 118 ? -27.419 -11.003 -6.398 1.00 37.78 118 ARG A O 1
ATOM 811 N N . THR A 1 119 ? -27.443 -9.375 -4.832 1.00 35.83 119 THR A N 1
ATOM 812 C CA . THR A 1 119 ? -27.087 -10.268 -3.728 1.00 37.59 119 THR A CA 1
ATOM 813 C C . THR A 1 119 ? -28.071 -11.457 -3.541 1.00 40.75 119 THR A C 1
ATOM 814 O O . THR A 1 119 ? -29.297 -11.270 -3.580 1.00 41.14 119 THR A O 1
ATOM 818 N N . ASP A 1 120 ? -27.503 -12.663 -3.366 1.00 43.03 120 ASP A N 1
ATOM 819 C CA . ASP A 1 120 ? -28.220 -13.966 -3.365 1.00 46.07 120 ASP A CA 1
ATOM 820 C C . ASP A 1 120 ? -29.078 -14.241 -4.627 1.00 46.70 120 ASP A C 1
ATOM 821 O O . ASP A 1 120 ? -29.907 -15.158 -4.618 1.00 48.09 120 ASP A O 1
ATOM 826 N N . LYS A 1 121 ? -28.851 -13.465 -5.697 1.00 46.14 121 LYS A N 1
ATOM 827 C CA . LYS A 1 121 ? -29.500 -13.674 -7.007 1.00 46.94 121 LYS A CA 1
ATOM 828 C C . LYS A 1 121 ? -28.546 -13.904 -8.184 1.00 46.15 121 LYS A C 1
ATOM 829 O O . LYS A 1 121 ? -28.654 -14.938 -8.832 1.00 47.31 121 LYS A O 1
ATOM 835 N N . MET A 1 122 ? -27.655 -12.947 -8.488 1.00 44.05 122 MET A N 1
ATOM 836 C CA . MET A 1 122 ? -26.589 -13.154 -9.503 1.00 43.34 122 MET A CA 1
ATOM 837 C C . MET A 1 122 ? -25.265 -12.523 -9.056 1.00 40.87 122 MET A C 1
ATOM 838 O O . MET A 1 122 ? -25.066 -11.295 -9.153 1.00 39.11 122 MET A O 1
ATOM 843 N N . ALA A 1 123 ? -24.344 -13.367 -8.601 1.00 40.19 123 ALA A N 1
ATOM 844 C CA . ALA A 1 123 ? -23.036 -12.924 -8.098 1.00 38.28 123 ALA A CA 1
ATOM 845 C C . ALA A 1 123 ? -22.184 -12.140 -9.135 1.00 36.21 123 ALA A C 1
ATOM 846 O O . ALA A 1 123 ? -22.406 -12.243 -10.328 1.00 34.93 123 ALA A O 1
ATOM 848 N N . PRO A 1 124 ? -21.200 -11.346 -8.676 1.00 35.00 124 PRO A N 1
ATOM 849 C CA . PRO A 1 124 ? -20.290 -10.806 -9.674 1.00 34.46 124 PRO A CA 1
ATOM 850 C C . PRO A 1 124 ? -19.822 -11.861 -10.712 1.00 35.70 124 PRO A C 1
ATOM 851 O O . PRO A 1 124 ? -19.309 -12.935 -10.359 1.00 37.02 124 PRO A O 1
ATOM 855 N N . ALA A 1 125 ? -19.977 -11.550 -11.991 1.00 35.60 125 ALA A N 1
ATOM 856 C CA . ALA A 1 125 ? -19.593 -12.504 -13.035 1.00 37.08 125 ALA A CA 1
ATOM 857 C C . ALA A 1 125 ? -18.204 -13.182 -12.815 1.00 38.96 125 ALA A C 1
ATOM 858 O O . ALA A 1 125 ? -18.070 -14.407 -12.944 1.00 39.91 125 ALA A O 1
ATOM 860 N N . ASN A 1 126 ? -17.213 -12.387 -12.429 1.00 39.41 126 ASN A N 1
ATOM 861 C CA . ASN A 1 126 ? -15.830 -12.844 -12.354 1.00 41.91 126 ASN A CA 1
ATOM 862 C C . ASN A 1 126 ? -15.354 -13.160 -10.939 1.00 43.28 126 ASN A C 1
ATOM 863 O O . ASN A 1 126 ? -14.140 -13.160 -10.689 1.00 44.85 126 ASN A O 1
ATOM 868 N N . TRP A 1 127 ? -16.286 -13.437 -10.015 1.00 43.26 127 TRP A N 1
ATOM 869 C CA . TRP A 1 127 ? -15.926 -13.672 -8.601 1.00 43.39 127 TRP A CA 1
ATOM 870 C C . TRP A 1 127 ? -14.854 -14.732 -8.401 1.00 45.56 127 TRP A C 1
ATOM 871 O O . TRP A 1 127 ? -13.977 -14.589 -7.546 1.00 46.00 127 TRP A O 1
ATOM 882 N N . GLU A 1 128 ? -14.920 -15.781 -9.209 1.00 47.09 128 GLU A N 1
ATOM 883 C CA . GLU A 1 128 ? -13.955 -16.865 -9.097 1.00 50.62 128 GLU A CA 1
ATOM 884 C C . GLU A 1 128 ? -12.584 -16.526 -9.640 1.00 51.32 128 GLU A C 1
ATOM 885 O O . GLU A 1 128 ? -11.585 -16.872 -9.056 1.00 53.09 128 GLU A O 1
ATOM 891 N N . ALA A 1 129 ? -12.533 -15.861 -10.772 1.00 51.21 129 ALA A N 1
ATOM 892 C CA . ALA A 1 129 ? -11.272 -15.360 -11.276 1.00 52.62 129 ALA A CA 1
ATOM 893 C C . ALA A 1 129 ? -10.601 -14.402 -10.268 1.00 53.37 129 ALA A C 1
ATOM 894 O O . ALA A 1 129 ? -9.382 -14.425 -10.136 1.00 55.17 129 ALA A O 1
ATOM 896 N N . SER A 1 130 ? -11.367 -13.564 -9.558 1.00 52.63 130 SER A N 1
ATOM 897 C CA . SER A 1 130 ? -10.775 -12.783 -8.455 1.00 53.67 130 SER A CA 1
ATOM 898 C C . SER A 1 130 ? -10.542 -13.756 -7.295 1.00 56.37 130 SER A C 1
ATOM 899 O O . SER A 1 130 ? -10.707 -14.986 -7.438 1.00 58.91 130 SER A O 1
ATOM 902 N N . GLY A 1 131 ? -10.143 -13.304 -6.134 1.00 56.65 131 GLY A N 1
ATOM 903 C CA . GLY A 1 131 ? -9.735 -14.381 -5.226 1.00 59.69 131 GLY A CA 1
ATOM 904 C C . GLY A 1 131 ? -10.762 -15.198 -4.450 1.00 60.17 131 GLY A C 1
ATOM 905 O O . GLY A 1 131 ? -10.375 -15.860 -3.483 1.00 62.51 131 GLY A O 1
ATOM 906 N N . TYR A 1 132 ? -12.047 -15.174 -4.822 1.00 58.33 132 TYR A N 1
ATOM 907 C CA . TYR A 1 132 ? -13.072 -15.346 -3.771 1.00 57.85 132 TYR A CA 1
ATOM 908 C C . TYR A 1 132 ? -13.588 -16.732 -3.556 1.00 59.23 132 TYR A C 1
ATOM 909 O O . TYR A 1 132 ? -13.775 -17.481 -4.504 1.00 59.13 132 TYR A O 1
ATOM 918 N N . LYS A 1 133 ? -13.829 -17.060 -2.295 1.00 61.05 133 LYS A N 1
ATOM 919 C CA . LYS A 1 133 ? -14.462 -18.323 -1.934 1.00 63.78 133 LYS A CA 1
ATOM 920 C C . LYS A 1 133 ? -15.903 -18.195 -2.315 1.00 61.64 133 LYS A C 1
ATOM 921 O O . LYS A 1 133 ? -16.423 -17.120 -2.326 1.00 59.69 133 LYS A O 1
ATOM 927 N N . PRO A 1 134 ? -16.562 -19.301 -2.614 1.00 62.31 134 PRO A N 1
ATOM 928 C CA . PRO A 1 134 ? -17.957 -19.235 -3.031 1.00 60.90 134 PRO A CA 1
ATOM 929 C C . PRO A 1 134 ? -18.834 -18.599 -1.971 1.00 60.20 134 PRO A C 1
ATOM 930 O O . PRO A 1 134 ? -19.839 -17.991 -2.304 1.00 59.60 134 PRO A O 1
ATOM 934 N N . SER A 1 135 ? -18.482 -18.758 -0.706 1.00 60.18 135 SER A N 1
ATOM 935 C CA . SER A 1 135 ? -19.231 -18.134 0.367 1.00 59.13 135 SER A CA 1
ATOM 936 C C . SER A 1 135 ? -18.987 -16.613 0.540 1.00 56.31 135 SER A C 1
ATOM 937 O O . SER A 1 135 ? -19.709 -15.973 1.254 1.00 56.36 135 SER A O 1
ATOM 940 N N . ALA A 1 136 ? -17.962 -16.040 -0.081 1.00 53.68 136 ALA A N 1
ATOM 941 C CA . ALA A 1 136 ? -17.730 -14.594 -0.001 1.00 50.34 136 ALA A CA 1
ATOM 942 C C . ALA A 1 136 ? -18.045 -13.911 -1.328 1.00 47.79 136 ALA A C 1
ATOM 943 O O . ALA A 1 136 ? -17.785 -12.751 -1.517 1.00 46.44 136 ALA A O 1
ATOM 945 N N . LYS A 1 137 ? -18.646 -14.668 -2.224 1.00 46.98 137 LYS A N 1
ATOM 946 C CA . LYS A 1 137 ? -18.923 -14.322 -3.597 1.00 44.43 137 LYS A CA 1
ATOM 947 C C . LYS A 1 137 ? -19.526 -12.949 -3.850 1.00 42.65 137 LYS A C 1
ATOM 948 O O . LYS A 1 137 ? -19.163 -12.264 -4.798 1.00 41.07 137 LYS A O 1
ATOM 954 N N . PHE A 1 138 ? -20.506 -12.602 -3.015 1.00 41.48 138 PHE A N 1
ATOM 955 C CA . PHE A 1 138 ? -21.343 -11.432 -3.173 1.00 38.69 138 PHE A CA 1
ATOM 956 C C . PHE A 1 138 ? -20.640 -10.188 -2.693 1.00 37.11 138 PHE A C 1
ATOM 957 O O . PHE A 1 138 ? -21.179 -9.108 -2.760 1.00 34.88 138 PHE A O 1
ATOM 965 N N . ALA A 1 139 ? -19.407 -10.379 -2.244 1.00 37.02 139 ALA A N 1
ATOM 966 C CA . ALA A 1 139 ? -18.523 -9.319 -1.812 1.00 35.89 139 ALA A CA 1
ATOM 967 C C . ALA A 1 139 ? -17.541 -8.913 -2.922 1.00 35.00 139 ALA A C 1
ATOM 968 O O . ALA A 1 139 ? -16.778 -7.971 -2.768 1.00 32.99 139 ALA A O 1
ATOM 970 N N . ALA A 1 140 ? -17.557 -9.640 -4.043 1.00 35.84 140 ALA A N 1
ATOM 971 C CA . ALA A 1 140 ? -16.448 -9.505 -5.035 1.00 36.09 140 ALA A CA 1
ATOM 972 C C . ALA A 1 140 ? -16.685 -8.371 -6.055 1.00 34.28 140 ALA A C 1
ATOM 973 O O . ALA A 1 140 ? -16.565 -8.574 -7.280 1.00 34.14 140 ALA A O 1
ATOM 975 N N . PHE A 1 141 ? -17.070 -7.206 -5.543 1.00 32.18 141 PHE A N 1
ATOM 976 C CA . PHE A 1 141 ? -17.070 -6.020 -6.365 1.00 30.79 141 PHE A CA 1
ATOM 977 C C . PHE A 1 141 ? -16.307 -4.930 -5.677 1.00 31.44 141 PHE A C 1
ATOM 978 O O . PHE A 1 141 ? -16.218 -4.900 -4.426 1.00 32.18 141 PHE A O 1
ATOM 986 N N . ASP A 1 142 ? -15.723 -4.045 -6.486 1.00 30.65 142 ASP A N 1
ATOM 987 C CA . ASP A 1 142 ? -14.785 -3.088 -5.949 1.00 31.01 142 ASP A CA 1
ATOM 988 C C . ASP A 1 142 ? -15.372 -1.858 -5.281 1.00 30.94 142 ASP A C 1
ATOM 989 O O . ASP A 1 142 ? -14.618 -0.955 -4.937 1.00 32.51 142 ASP A O 1
ATOM 994 N N . PHE A 1 143 ? -16.685 -1.797 -5.088 1.00 29.92 143 PHE A N 1
ATOM 995 C CA . PHE A 1 143 ? -17.266 -0.724 -4.284 1.00 29.52 143 PHE A CA 1
ATOM 996 C C . PHE A 1 143 ? -18.231 -1.301 -3.275 1.00 30.16 143 PHE A C 1
ATOM 997 O O . PHE A 1 143 ? -19.256 -0.682 -2.925 1.00 30.07 143 PHE A O 1
ATOM 1005 N N . PHE A 1 144 ? -17.909 -2.505 -2.829 1.00 31.18 144 PHE A N 1
ATOM 1006 C CA . PHE A 1 144 ? -18.663 -3.162 -1.813 1.00 32.54 144 PHE A CA 1
ATOM 1007 C C . PHE A 1 144 ? -18.686 -2.289 -0.567 1.00 34.02 144 PHE A C 1
ATOM 1008 O O . PHE A 1 144 ? -19.681 -2.325 0.186 1.00 35.44 144 PHE A O 1
ATOM 1016 N N . ASP A 1 145 ? -17.622 -1.497 -0.344 1.00 34.37 145 ASP A N 1
ATOM 1017 C CA . ASP A 1 145 ? -17.504 -0.678 0.885 1.00 35.17 145 ASP A CA 1
ATOM 1018 C C . ASP A 1 145 ? -18.552 0.389 0.962 1.00 33.83 145 ASP A C 1
ATOM 1019 O O . ASP A 1 145 ? -18.620 1.115 1.956 1.00 34.21 145 ASP A O 1
ATOM 1024 N N . GLY A 1 146 ? -19.345 0.496 -0.099 1.00 32.27 146 GLY A N 1
ATOM 1025 C CA . GLY A 1 146 ? -20.420 1.469 -0.170 1.00 31.48 146 GLY A CA 1
ATOM 1026 C C . GLY A 1 146 ? -21.704 0.912 0.406 1.00 31.73 146 GLY A C 1
ATOM 1027 O O . GLY A 1 146 ? -22.609 1.694 0.757 1.00 31.69 146 GLY A O 1
ATOM 1028 N N . VAL A 1 147 ? -21.792 -0.423 0.515 1.00 31.48 147 VAL A N 1
ATOM 1029 C CA . VAL A 1 147 ? -23.065 -1.080 0.889 1.00 32.02 147 VAL A CA 1
ATOM 1030 C C . VAL A 1 147 ? -23.617 -0.636 2.257 1.00 33.41 147 VAL A C 1
ATOM 1031 O O . VAL A 1 147 ? -24.832 -0.380 2.420 1.00 32.52 147 VAL A O 1
ATOM 1035 N N . GLU A 1 148 ? -22.713 -0.537 3.229 1.00 34.64 148 GLU A N 1
ATOM 1036 C CA . GLU A 1 148 ? -23.111 -0.158 4.563 1.00 36.23 148 GLU A CA 1
ATOM 1037 C C . GLU A 1 148 ? -22.808 1.299 4.851 1.00 35.56 148 GLU A C 1
ATOM 1038 O O . GLU A 1 148 ? -22.808 1.693 6.006 1.00 36.59 148 GLU A O 1
ATOM 1044 N N . ASN A 1 149 ? -22.565 2.099 3.813 1.00 33.81 149 ASN A N 1
ATOM 1045 C CA . ASN A 1 149 ? -22.420 3.525 4.005 1.00 33.47 149 ASN A CA 1
ATOM 1046 C C . ASN A 1 149 ? -23.794 4.226 4.087 1.00 34.22 149 ASN A C 1
ATOM 1047 O O . ASN A 1 149 ? -24.574 4.227 3.115 1.00 35.28 149 ASN A O 1
ATOM 1052 N N . PRO A 1 150 ? -24.116 4.821 5.242 1.00 34.56 150 PRO A N 1
ATOM 1053 C CA . PRO A 1 150 ? -25.435 5.491 5.390 1.00 34.22 150 PRO A CA 1
ATOM 1054 C C . PRO A 1 150 ? -25.660 6.728 4.488 1.00 33.51 150 PRO A C 1
ATOM 1055 O O . PRO A 1 150 ? -26.807 7.146 4.289 1.00 33.62 150 PRO A O 1
ATOM 1059 N N . ALA A 1 151 ? -24.578 7.312 3.967 1.00 32.73 151 ALA A N 1
ATOM 1060 C CA . ALA A 1 151 ? -24.641 8.464 3.055 1.00 31.81 151 ALA A CA 1
ATOM 1061 C C . ALA A 1 151 ? -24.836 8.010 1.572 1.00 31.57 151 ALA A C 1
ATOM 1062 O O . ALA A 1 151 ? -25.327 8.779 0.726 1.00 31.22 151 ALA A O 1
ATOM 1064 N N . ALA A 1 152 ? -24.465 6.762 1.273 1.00 30.81 152 ALA A N 1
ATOM 1065 C CA . ALA A 1 152 ? -24.755 6.176 -0.023 1.00 30.46 152 ALA A CA 1
ATOM 1066 C C . ALA A 1 152 ? -26.265 6.109 -0.179 1.00 30.53 152 ALA A C 1
ATOM 1067 O O . ALA A 1 152 ? -26.966 6.094 0.849 1.00 31.28 152 ALA A O 1
ATOM 1069 N N . MET A 1 153 ? -26.760 6.064 -1.431 1.00 29.62 153 MET A N 1
ATOM 1070 C CA . MET A 1 153 ? -28.199 5.989 -1.674 1.00 29.81 153 MET A CA 1
ATOM 1071 C C . MET A 1 153 ? -28.738 4.664 -1.149 1.00 30.17 153 MET A C 1
ATOM 1072 O O . MET A 1 153 ? -28.193 3.615 -1.439 1.00 29.80 153 MET A O 1
ATOM 1077 N N . GLN A 1 154 ? -29.796 4.727 -0.346 1.00 31.40 154 GLN A N 1
ATOM 1078 C CA . GLN A 1 154 ? -30.387 3.536 0.313 1.00 32.27 154 GLN A CA 1
ATOM 1079 C C . GLN A 1 154 ? -31.579 2.881 -0.418 1.00 32.37 154 GLN A C 1
ATOM 1080 O O . GLN A 1 154 ? -3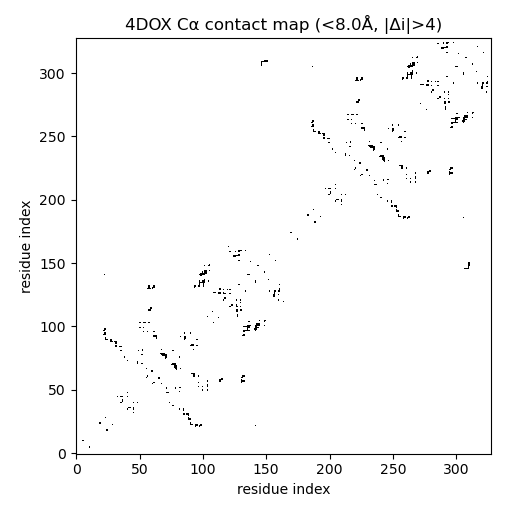2.391 3.565 -1.048 1.00 30.69 154 GLN A O 1
ATOM 1086 N N . PRO A 1 155 ? -31.683 1.538 -0.337 1.00 33.14 155 PRO A N 1
ATOM 1087 C CA . PRO A 1 155 ? -32.897 0.960 -0.884 1.00 34.22 155 PRO A CA 1
ATOM 1088 C C . PRO A 1 155 ? -34.133 1.435 -0.099 1.00 35.53 155 PRO A C 1
ATOM 1089 O O . PRO A 1 155 ? -34.047 1.781 1.084 1.00 35.79 155 PRO A O 1
ATOM 1093 N N . PRO A 1 156 ? -35.269 1.490 -0.782 1.00 36.50 156 PRO A N 1
ATOM 1094 C CA . PRO A 1 156 ? -36.507 1.940 -0.178 1.00 38.32 156 PRO A CA 1
ATOM 1095 C C . PRO A 1 156 ? -36.932 1.219 1.133 1.00 40.58 156 PRO A C 1
ATOM 1096 O O . PRO A 1 156 ? -37.621 1.854 1.925 1.00 42.39 156 PRO A O 1
ATOM 1100 N N . SER A 1 157 ? -36.586 -0.061 1.374 1.00 40.78 157 SER A N 1
ATOM 1101 C CA . SER A 1 157 ? -36.962 -0.703 2.674 1.00 42.18 157 SER A CA 1
ATOM 1102 C C . SER A 1 157 ? -35.750 -1.242 3.424 1.00 41.37 157 SER A C 1
ATOM 1103 O O . SER A 1 157 ? -35.844 -2.178 4.233 1.00 43.09 157 SER A O 1
ATOM 1106 N N . GLY A 1 158 ? -34.605 -0.643 3.149 1.00 39.10 158 GLY A N 1
ATOM 1107 C CA . GLY A 1 158 ? -33.360 -1.079 3.746 1.00 38.73 158 GLY A CA 1
ATOM 1108 C C . GLY A 1 158 ? -32.823 -2.300 3.014 1.00 38.92 158 GLY A C 1
ATOM 1109 O O . GLY A 1 158 ? -33.510 -2.900 2.130 1.00 39.14 158 GLY A O 1
ATOM 1110 N N . LEU A 1 159 ? -31.598 -2.667 3.383 1.00 37.48 159 LEU A N 1
ATOM 1111 C CA . LEU A 1 159 ? -30.938 -3.825 2.811 1.00 36.87 159 LEU A CA 1
ATOM 1112 C C . LEU A 1 159 ? -31.752 -5.111 2.932 1.00 39.07 159 LEU A C 1
ATOM 1113 O O . LEU A 1 159 ? -32.491 -5.292 3.906 1.00 40.48 159 LEU A O 1
ATOM 1118 N N . THR A 1 160 ? -31.604 -6.013 1.955 1.00 39.58 160 THR A N 1
ATOM 1119 C CA . THR A 1 160 ? -32.309 -7.313 1.985 1.00 42.31 160 THR A CA 1
ATOM 1120 C C . THR A 1 160 ? -31.709 -8.240 3.016 1.00 44.37 160 THR A C 1
ATOM 1121 O O . THR A 1 160 ? -32.361 -9.177 3.468 1.00 46.75 160 THR A O 1
ATOM 1125 N N . ARG A 1 161 ? -30.428 -8.011 3.301 1.00 44.47 161 ARG A N 1
ATOM 1126 C CA . ARG A 1 161 ? -29.721 -8.526 4.483 1.00 46.05 161 ARG A CA 1
ATOM 1127 C C . ARG A 1 161 ? -28.456 -7.662 4.651 1.00 45.33 161 ARG A C 1
ATOM 1128 O O . ARG A 1 161 ? -28.092 -6.888 3.740 1.00 44.51 161 ARG A O 1
ATOM 1136 N N . SER A 1 162 ? -27.823 -7.753 5.815 1.00 46.38 162 SER A N 1
ATOM 1137 C CA . SER A 1 162 ? -26.471 -7.238 5.980 1.00 45.56 162 SER A CA 1
ATOM 1138 C C . SER A 1 162 ? -25.470 -8.148 5.315 1.00 45.11 162 SER A C 1
ATOM 1139 O O . SER A 1 162 ? -25.760 -9.341 5.093 1.00 46.36 162 SER A O 1
ATOM 1142 N N . PRO A 1 163 ? -24.278 -7.613 4.998 1.00 43.77 163 PRO A N 1
ATOM 1143 C CA . PRO A 1 163 ? -23.213 -8.542 4.618 1.00 44.21 163 PRO A CA 1
ATOM 1144 C C . PRO A 1 163 ? -22.850 -9.445 5.798 1.00 46.78 163 PRO A C 1
ATOM 1145 O O . PRO A 1 163 ? -23.071 -9.061 6.930 1.00 47.47 163 PRO A O 1
ATOM 1149 N N . THR A 1 164 ? -22.328 -10.646 5.535 1.00 49.23 164 THR A N 1
ATOM 1150 C CA . THR A 1 164 ? -21.753 -11.488 6.598 1.00 51.64 164 THR A CA 1
ATOM 1151 C C . THR A 1 164 ? -20.350 -10.998 6.890 1.00 52.33 164 THR A C 1
ATOM 1152 O O . THR A 1 164 ? -19.713 -10.400 6.024 1.00 50.78 164 THR A O 1
ATOM 1156 N N . GLN A 1 165 ? -19.874 -11.230 8.109 1.00 55.54 165 GLN A N 1
ATOM 1157 C CA . GLN A 1 165 ? -18.487 -10.899 8.495 1.00 56.96 165 GLN A CA 1
ATOM 1158 C C . GLN A 1 165 ? -17.482 -11.535 7.500 1.00 56.71 165 GLN A C 1
ATOM 1159 O O . GLN A 1 165 ? -16.488 -10.900 7.145 1.00 56.68 165 GLN A O 1
ATOM 1165 N N . GLU A 1 166 ? -17.760 -12.754 7.026 1.00 56.84 166 GLU A N 1
ATOM 1166 C CA . GLU A 1 166 ? -16.933 -13.381 6.000 1.00 56.76 166 GLU A CA 1
ATOM 1167 C C . GLU A 1 166 ? -16.864 -12.533 4.723 1.00 54.16 166 GLU A C 1
ATOM 1168 O O . GLU A 1 166 ? -15.789 -12.309 4.170 1.00 53.77 166 GLU A O 1
ATOM 1174 N N . GLU A 1 167 ? -18.014 -12.067 4.253 1.00 52.72 167 GLU A N 1
ATOM 1175 C CA . GLU A 1 167 ? -18.059 -11.120 3.136 1.00 49.92 167 GLU A CA 1
ATOM 1176 C C . GLU A 1 167 ? -17.262 -9.848 3.415 1.00 49.56 167 GLU A C 1
ATOM 1177 O O . GLU A 1 167 ? -16.455 -9.453 2.567 1.00 48.61 167 GLU A O 1
ATOM 1183 N N . ARG A 1 168 ? -17.455 -9.222 4.585 1.00 50.55 168 ARG A N 1
ATOM 1184 C CA . ARG A 1 168 ? -16.725 -7.974 4.924 1.00 51.26 168 ARG A CA 1
ATOM 1185 C C . ARG A 1 168 ? -15.229 -8.232 4.867 1.00 53.33 168 ARG A C 1
ATOM 1186 O O . ARG A 1 168 ? -14.498 -7.494 4.214 1.00 52.76 168 ARG A O 1
ATOM 1194 N N . ILE A 1 169 ? -14.797 -9.317 5.512 1.00 56.47 169 ILE A N 1
ATOM 1195 C CA . ILE A 1 169 ? -13.387 -9.678 5.576 1.00 59.07 169 ILE A CA 1
ATOM 1196 C C . ILE A 1 169 ? -12.854 -9.986 4.201 1.00 59.11 169 ILE A C 1
ATOM 1197 O O . ILE A 1 169 ? -11.757 -9.546 3.860 1.00 60.22 169 ILE A O 1
ATOM 1202 N N . ALA A 1 170 ? -13.622 -10.724 3.403 1.00 58.99 170 ALA A N 1
ATOM 1203 C CA . ALA A 1 170 ? -13.108 -11.181 2.116 1.00 58.90 170 ALA A CA 1
ATOM 1204 C C . ALA A 1 170 ? -12.790 -10.003 1.218 1.00 57.57 170 ALA A C 1
ATOM 1205 O O . ALA A 1 170 ? -11.881 -10.109 0.398 1.00 58.62 170 ALA A O 1
ATOM 1207 N N . ASN A 1 171 ? -13.511 -8.889 1.383 1.00 43.33 171 ASN A N 1
ATOM 1208 C CA . ASN A 1 171 ? -13.380 -7.765 0.469 1.00 43.02 171 ASN A CA 1
ATOM 1209 C C . ASN A 1 171 ? -12.293 -6.824 0.940 1.00 44.44 171 ASN A C 1
ATOM 1210 O O . ASN A 1 171 ? -11.590 -6.235 0.126 1.00 44.08 171 ASN A O 1
ATOM 1215 N N . ALA A 1 172 ? -12.175 -6.688 2.260 1.00 46.86 172 ALA A N 1
ATOM 1216 C CA . ALA A 1 172 ? -11.085 -5.959 2.912 1.00 49.10 172 ALA A CA 1
ATOM 1217 C C . ALA A 1 172 ? -9.726 -6.575 2.574 1.00 51.83 172 ALA A C 1
ATOM 1218 O O . ALA A 1 172 ? -8.788 -5.853 2.229 1.00 51.88 172 ALA A O 1
ATOM 1220 N N . THR A 1 173 ? -9.638 -7.912 2.650 1.00 54.89 173 THR A N 1
ATOM 1221 C CA . THR A 1 173 ? -8.390 -8.652 2.349 1.00 58.15 173 THR A CA 1
ATOM 1222 C C . THR A 1 173 ? -8.136 -8.767 0.846 1.00 59.15 173 THR A C 1
ATOM 1223 O O . THR A 1 173 ? -7.339 -9.583 0.398 1.00 60.91 173 THR A O 1
ATOM 1227 N N . ASN A 1 174 ? -8.795 -7.913 0.080 1.00 59.34 174 ASN A N 1
ATOM 1228 C CA . ASN A 1 174 ? -8.502 -7.769 -1.324 1.00 60.41 174 ASN A CA 1
ATOM 1229 C C . ASN A 1 174 ? -8.016 -6.338 -1.612 1.00 60.43 174 ASN A C 1
ATOM 1230 O O . ASN A 1 174 ? -8.398 -5.727 -2.609 1.00 60.10 174 ASN A O 1
ATOM 1235 N N . ILE B 1 11 ? -63.925 36.428 -12.439 1.00 81.82 11 ILE B N 1
ATOM 1236 C CA . ILE B 1 11 ? -63.224 35.104 -12.536 1.00 79.78 11 ILE B CA 1
ATOM 1237 C C . ILE B 1 11 ? -63.522 34.287 -11.277 1.00 77.14 11 ILE B C 1
ATOM 1238 O O . ILE B 1 11 ? -63.574 34.846 -10.172 1.00 77.74 11 ILE B O 1
ATOM 1243 N N . ALA B 1 12 ? -63.760 32.984 -11.439 1.00 74.00 12 ALA B N 1
ATOM 1244 C CA . ALA B 1 12 ? -64.109 32.150 -10.283 1.00 70.30 12 ALA B CA 1
ATOM 1245 C C . ALA B 1 12 ? -62.834 31.813 -9.528 1.00 66.41 12 ALA B C 1
ATOM 1246 O O . ALA B 1 12 ? -62.672 32.195 -8.373 1.00 65.61 12 ALA B O 1
ATOM 1248 N N . PHE B 1 13 ? -61.919 31.120 -10.202 1.00 63.41 13 PHE B N 1
ATOM 1249 C CA . PHE B 1 13 ? -60.619 30.850 -9.650 1.00 59.66 13 PHE B CA 1
ATOM 1250 C C . PHE B 1 13 ? -59.609 31.583 -10.503 1.00 59.77 13 PHE B C 1
ATOM 1251 O O . PHE B 1 13 ? -59.669 31.480 -11.718 1.00 60.08 13 PHE B O 1
ATOM 1259 N N . PRO B 1 14 ? -58.692 32.332 -9.860 1.00 59.47 14 PRO B N 1
ATOM 1260 C CA . PRO B 1 14 ? -57.550 32.987 -10.476 1.00 60.21 14 PRO B CA 1
ATOM 1261 C C . PRO B 1 14 ? -56.675 31.964 -11.172 1.00 59.41 14 PRO B C 1
ATOM 1262 O O . PRO B 1 14 ? -56.347 30.931 -10.572 1.00 57.92 14 PRO B O 1
ATOM 1266 N N . ALA B 1 15 ? -56.277 32.236 -12.412 1.00 60.72 15 ALA B N 1
ATOM 1267 C CA . ALA B 1 15 ? -55.428 31.290 -13.115 1.00 60.11 15 ALA B CA 1
ATOM 1268 C C . ALA B 1 15 ? -54.155 31.030 -12.329 1.00 58.90 15 ALA B C 1
ATOM 1269 O O . ALA B 1 15 ? -53.599 31.906 -11.674 1.00 58.71 15 ALA B O 1
ATOM 1271 N N . ILE B 1 16 ? -53.709 29.796 -12.384 1.00 58.32 16 ILE B N 1
ATOM 1272 C CA . ILE B 1 16 ? -52.447 29.466 -11.793 1.00 58.43 16 ILE B CA 1
ATOM 1273 C C . ILE B 1 16 ? -51.346 30.074 -12.629 1.00 60.81 16 ILE B C 1
ATOM 1274 O O . ILE B 1 16 ? -51.352 29.952 -13.865 1.00 62.70 16 ILE B O 1
ATOM 1279 N N . THR B 1 17 ? -50.434 30.772 -11.950 1.00 61.76 17 THR B N 1
ATOM 1280 C CA . THR B 1 17 ? -49.289 31.430 -12.584 1.00 63.76 17 THR B CA 1
ATOM 1281 C C . THR B 1 17 ? -48.186 30.417 -12.858 1.00 63.45 17 THR B C 1
ATOM 1282 O O . THR B 1 17 ? -48.108 29.403 -12.173 1.00 61.25 17 THR B O 1
ATOM 1286 N N . GLN B 1 18 ? -47.342 30.707 -13.855 1.00 65.86 18 GLN B N 1
ATOM 1287 C CA . GLN B 1 18 ? -46.173 29.876 -14.180 1.00 66.66 18 GLN B CA 1
ATOM 1288 C C . GLN B 1 18 ? -45.270 29.702 -12.955 1.00 66.46 18 GLN B C 1
ATOM 1289 O O . GLN B 1 18 ? -44.767 28.602 -12.685 1.00 64.85 18 GLN B O 1
ATOM 1295 N N . GLU B 1 19 ? -45.095 30.814 -12.240 1.00 68.50 19 GLU B N 1
ATOM 1296 C CA . GLU B 1 19 ? -44.454 30.896 -10.934 1.00 69.37 19 GLU B CA 1
ATOM 1297 C C . GLU B 1 19 ? -44.933 29.768 -10.003 1.00 66.79 19 GLU B C 1
ATOM 1298 O O . GLU B 1 19 ? -44.099 28.943 -9.561 1.00 65.68 19 GLU B O 1
ATOM 1304 N N . GLN B 1 20 ? -46.260 29.729 -9.744 1.00 65.44 20 GLN B N 1
ATOM 1305 C CA . GLN B 1 20 ? -46.914 28.722 -8.867 1.00 62.75 20 GLN B CA 1
ATOM 1306 C C . GLN B 1 20 ? -46.747 27.316 -9.394 1.00 61.70 20 GLN B C 1
ATOM 1307 O O . GLN B 1 20 ? -46.493 26.398 -8.637 1.00 60.01 20 GLN B O 1
ATOM 1313 N N . MET B 1 21 ? -46.866 27.137 -10.697 1.00 63.47 21 MET B N 1
ATOM 1314 C CA . MET B 1 21 ? -46.550 25.828 -11.298 1.00 64.51 21 MET B CA 1
ATOM 1315 C C . MET B 1 21 ? -45.152 25.279 -10.934 1.00 65.65 21 MET B C 1
ATOM 1316 O O . MET B 1 21 ? -44.954 24.072 -10.936 1.00 65.34 21 MET B O 1
ATOM 1321 N N . SER B 1 22 ? -44.183 26.160 -10.663 1.00 68.39 22 SER B N 1
ATOM 1322 C CA . SER B 1 22 ? -42.843 25.752 -10.196 1.00 69.57 22 SER B CA 1
ATOM 1323 C C . SER B 1 22 ? -42.783 25.588 -8.670 1.00 67.63 22 SER B C 1
ATOM 1324 O O . SER B 1 22 ? -42.103 24.697 -8.177 1.00 67.67 22 SER B O 1
ATOM 1327 N N . SER B 1 23 ? -43.478 26.458 -7.939 1.00 66.57 23 SER B N 1
ATOM 1328 C CA . SER B 1 23 ? -43.376 26.512 -6.483 1.00 65.13 23 SER B CA 1
ATOM 1329 C C . SER B 1 23 ? -44.245 25.514 -5.732 1.00 62.25 23 SER B C 1
ATOM 1330 O O . SER B 1 23 ? -43.792 24.990 -4.712 1.00 61.50 23 SER B O 1
ATOM 1333 N N . ILE B 1 24 ? -45.470 25.264 -6.225 1.00 60.30 24 ILE B N 1
ATOM 1334 C CA . ILE B 1 24 ? -46.428 24.359 -5.578 1.00 57.56 24 ILE B CA 1
ATOM 1335 C C . ILE B 1 24 ? -45.848 22.979 -5.201 1.00 56.92 24 ILE B C 1
ATOM 1336 O O . ILE B 1 24 ? -45.192 22.284 -6.014 1.00 56.27 24 ILE B O 1
ATOM 1341 N N . LYS B 1 25 ? -46.125 22.572 -3.967 1.00 55.77 25 LYS B N 1
ATOM 1342 C CA . LYS B 1 25 ? -45.643 21.274 -3.536 1.00 55.82 25 LYS B CA 1
ATOM 1343 C C . LYS B 1 25 ? -46.804 20.362 -3.145 1.00 52.19 25 LYS B C 1
ATOM 1344 O O . LYS B 1 25 ? -47.734 20.795 -2.432 1.00 51.25 25 LYS B O 1
ATOM 1350 N N . VAL B 1 26 ? -46.759 19.132 -3.685 1.00 49.22 26 VAL B N 1
ATOM 1351 C CA . VAL B 1 26 ? -47.799 18.126 -3.468 1.00 45.72 26 VAL B CA 1
ATOM 1352 C C . VAL B 1 26 ? -47.125 16.791 -3.214 1.00 44.03 26 VAL B C 1
ATOM 1353 O O . VAL B 1 26 ? -46.131 16.470 -3.825 1.00 45.26 26 VAL B O 1
ATOM 1357 N N . ASP B 1 27 ? -47.648 16.004 -2.307 1.00 41.42 27 ASP B N 1
ATOM 1358 C CA . ASP B 1 27 ? -47.053 14.716 -2.087 1.00 40.18 27 ASP B CA 1
ATOM 1359 C C . ASP B 1 27 ? -48.185 13.716 -2.082 1.00 37.98 27 ASP B C 1
ATOM 1360 O O . ASP B 1 27 ? -49.355 14.111 -1.909 1.00 37.57 27 ASP B O 1
ATOM 1365 N N . PRO B 1 28 ? -47.862 12.424 -2.266 1.00 36.26 28 PRO B N 1
ATOM 1366 C CA . PRO B 1 28 ? -48.878 11.376 -2.193 1.00 34.51 28 PRO B CA 1
ATOM 1367 C C . PRO B 1 28 ? -49.640 11.501 -0.913 1.00 32.50 28 PRO B C 1
ATOM 1368 O O . PRO B 1 28 ? -49.078 11.870 0.106 1.00 32.13 28 PRO B O 1
ATOM 1372 N N . THR B 1 29 ? -50.933 11.223 -0.976 1.00 32.02 29 THR B N 1
ATOM 1373 C CA . THR B 1 29 ? -51.824 11.361 0.167 1.00 29.74 29 THR B CA 1
ATOM 1374 C C . THR B 1 29 ? -52.433 9.963 0.374 1.00 30.02 29 THR B C 1
ATOM 1375 O O . THR B 1 29 ? -52.285 9.081 -0.481 1.00 30.57 29 THR B O 1
ATOM 1379 N N . SER B 1 30 ? -53.127 9.755 1.497 1.00 29.69 30 SER B N 1
ATOM 1380 C CA . SER B 1 30 ? -53.855 8.523 1.707 1.00 28.96 30 SER B CA 1
ATOM 1381 C C . SER B 1 30 ? -54.908 8.745 2.745 1.00 28.48 30 SER B C 1
ATOM 1382 O O . SER B 1 30 ? -54.645 9.383 3.744 1.00 28.62 30 SER B O 1
ATOM 1385 N N . ASN B 1 31 ? -56.090 8.192 2.515 1.00 29.14 31 ASN B N 1
ATOM 1386 C CA . ASN B 1 31 ? -57.132 8.092 3.539 1.00 30.03 31 ASN B CA 1
ATOM 1387 C C . ASN B 1 31 ? -57.149 6.689 4.223 1.00 30.50 31 ASN B C 1
ATOM 1388 O O . ASN B 1 31 ? -58.144 6.266 4.848 1.00 30.52 31 ASN B O 1
ATOM 1393 N N . LEU B 1 32 ? -56.063 5.938 4.073 1.00 30.28 32 LEU B N 1
ATOM 1394 C CA . LEU B 1 32 ? -56.045 4.608 4.683 1.00 30.38 32 LEU B CA 1
ATOM 1395 C C . LEU B 1 32 ? -54.882 4.490 5.688 1.00 29.73 32 LEU B C 1
ATOM 1396 O O . LEU B 1 32 ? -54.867 3.559 6.536 1.00 30.52 32 LEU B O 1
ATOM 1401 N N . LEU B 1 33 ? -53.935 5.421 5.597 1.00 27.98 33 LEU B N 1
ATOM 1402 C CA . LEU B 1 33 ? -52.708 5.304 6.341 1.00 27.90 33 LEU B CA 1
ATOM 1403 C C . LEU B 1 33 ? -52.494 6.591 7.127 1.00 28.20 33 LEU B C 1
ATOM 1404 O O . LEU B 1 33 ? -53.030 7.631 6.739 1.00 28.66 33 LEU B O 1
ATOM 1409 N N . PRO B 1 34 ? -51.706 6.541 8.218 1.00 27.86 34 PRO B N 1
ATOM 1410 C CA . PRO B 1 34 ? -51.473 7.792 8.942 1.00 28.58 34 PRO B CA 1
ATOM 1411 C C . PRO B 1 34 ? -50.636 8.667 8.069 1.00 30.11 34 PRO B C 1
ATOM 1412 O O . PRO B 1 34 ? -49.906 8.160 7.225 1.00 30.85 34 PRO B O 1
ATOM 1416 N N . SER B 1 35 ? -50.743 9.972 8.226 1.00 32.13 35 SER B N 1
ATOM 1417 C CA . SER B 1 35 ? -49.885 10.864 7.499 1.00 34.27 35 SER B CA 1
ATOM 1418 C C . SER B 1 35 ? -48.483 10.748 8.091 1.00 35.54 35 SER B C 1
ATOM 1419 O O . SER B 1 35 ? -48.314 10.214 9.207 1.00 35.78 35 SER B O 1
ATOM 1422 N N . GLN B 1 36 ? -47.487 11.249 7.354 1.00 37.63 36 GLN B N 1
ATOM 1423 C CA . GLN B 1 36 ? -46.094 11.287 7.823 1.00 39.42 36 GLN B CA 1
ATOM 1424 C C . GLN B 1 36 ? -46.004 12.090 9.119 1.00 39.43 36 GLN B C 1
ATOM 1425 O O . GLN B 1 36 ? -45.273 11.735 10.052 1.00 39.45 36 GLN B O 1
ATOM 1431 N N . GLU B 1 37 ? -46.780 13.170 9.176 1.00 39.44 37 GLU B N 1
ATOM 1432 C CA . GLU B 1 37 ? -46.809 14.010 10.353 1.00 40.31 37 GLU B CA 1
ATOM 1433 C C . GLU B 1 37 ? -47.295 13.205 11.577 1.00 38.31 37 GLU B C 1
ATOM 1434 O O . GLU B 1 37 ? -46.731 13.288 12.671 1.00 38.50 37 GLU B O 1
ATOM 1440 N N . GLN B 1 38 ? -48.327 12.393 11.364 1.00 35.89 38 GLN B N 1
ATOM 1441 C CA . GLN B 1 38 ? -48.975 11.648 12.435 1.00 33.37 38 GLN B CA 1
ATOM 1442 C C . GLN B 1 38 ? -48.096 10.509 12.924 1.00 31.71 38 GLN B C 1
ATOM 1443 O O . GLN B 1 38 ? -48.073 10.210 14.128 1.00 31.81 38 GLN B O 1
ATOM 1449 N N . LEU B 1 39 ? -47.380 9.868 12.006 1.00 29.19 39 LEU B N 1
ATOM 1450 C CA . LEU B 1 39 ? -46.447 8.820 12.415 1.00 28.01 39 LEU B CA 1
ATOM 1451 C C . LEU B 1 39 ? -45.335 9.395 13.307 1.00 29.96 39 LEU B C 1
ATOM 1452 O O . LEU B 1 39 ? -44.979 8.816 14.336 1.00 30.48 39 LEU B O 1
ATOM 1457 N N . LYS B 1 40 ? -44.816 10.565 12.925 1.00 31.32 40 LYS B N 1
ATOM 1458 C CA . LYS B 1 40 ? -43.775 11.218 13.668 1.00 32.63 40 LYS B CA 1
ATOM 1459 C C . LYS B 1 40 ? -44.255 11.504 15.085 1.00 32.65 40 LYS B C 1
ATOM 1460 O O . LYS B 1 40 ? -43.499 11.403 16.054 1.00 33.18 40 LYS B O 1
ATOM 1466 N N . SER B 1 41 ? -45.521 11.884 15.205 1.00 31.99 41 SER B N 1
ATOM 1467 C CA . SER B 1 41 ? -46.077 12.174 16.507 1.00 32.66 41 SER B CA 1
ATOM 1468 C C . SER B 1 41 ? -46.098 10.937 17.360 1.00 32.31 41 SER B C 1
ATOM 1469 O O . SER B 1 41 ? -45.758 11.015 18.553 1.00 34.12 41 SER B O 1
ATOM 1472 N N . VAL B 1 42 ? -46.464 9.791 16.763 1.00 29.51 42 VAL B N 1
ATOM 1473 C CA . VAL B 1 42 ? -46.455 8.559 17.524 1.00 27.29 42 VAL B CA 1
ATOM 1474 C C . VAL B 1 42 ? -45.082 8.262 18.059 1.00 27.75 42 VAL B C 1
ATOM 1475 O O . VAL B 1 42 ? -44.916 8.079 19.261 1.00 28.11 42 VAL B O 1
ATOM 1479 N N . SER B 1 43 ? -44.073 8.236 17.197 1.00 27.80 43 SER B N 1
ATOM 1480 C CA . SER B 1 43 ? -42.754 7.890 17.729 1.00 29.11 43 SER B CA 1
ATOM 1481 C C . SER B 1 43 ? -42.191 8.944 18.695 1.00 31.22 43 SER B C 1
ATOM 1482 O O . SER B 1 43 ? -41.657 8.598 19.743 1.00 32.74 43 SER B O 1
ATOM 1485 N N . THR B 1 44 ? -42.377 10.220 18.391 1.00 32.31 44 THR B N 1
ATOM 1486 C CA . THR B 1 44 ? -41.901 11.268 19.270 1.00 34.67 44 THR B CA 1
ATOM 1487 C C . THR B 1 44 ? -42.454 11.083 20.674 1.00 35.21 44 THR B C 1
ATOM 1488 O O . THR B 1 44 ? -41.709 11.149 21.660 1.00 36.70 44 THR B O 1
ATOM 1492 N N . LEU B 1 45 ? -43.744 10.791 20.766 1.00 34.34 45 LEU B N 1
ATOM 1493 C CA . LEU B 1 45 ? -44.369 10.552 22.079 1.00 35.20 45 LEU B CA 1
ATOM 1494 C C . LEU B 1 45 ? -43.908 9.240 22.739 1.00 35.01 45 LEU B C 1
ATOM 1495 O O . LEU B 1 45 ? -43.749 9.169 23.986 1.00 36.19 45 LEU B O 1
ATOM 1500 N N . MET B 1 46 ? -43.668 8.216 21.912 1.00 32.83 46 MET B N 1
ATOM 1501 C CA . MET B 1 46 ? -43.139 6.940 22.438 1.00 32.43 46 MET B CA 1
ATOM 1502 C C . MET B 1 46 ? -41.757 7.130 23.081 1.00 34.58 46 MET B C 1
ATOM 1503 O O . MET B 1 46 ? -41.505 6.602 24.150 1.00 35.07 46 MET B O 1
ATOM 1508 N N . VAL B 1 47 ? -40.870 7.885 22.419 1.00 35.87 47 VAL B N 1
ATOM 1509 C CA . VAL B 1 47 ? -39.549 8.206 22.967 1.00 38.33 47 VAL B CA 1
ATOM 1510 C C . VAL B 1 47 ? -39.666 9.044 24.260 1.00 40.49 47 VAL B C 1
ATOM 1511 O O . VAL B 1 47 ? -38.917 8.820 25.204 1.00 42.38 47 VAL B O 1
ATOM 1515 N N . ALA B 1 48 ? -40.599 9.997 24.300 1.00 40.27 48 ALA B N 1
ATOM 1516 C CA . ALA B 1 48 ? -40.884 10.717 25.537 1.00 42.17 48 ALA B CA 1
ATOM 1517 C C . ALA B 1 48 ? -41.443 9.801 26.624 1.00 42.15 48 ALA B C 1
ATOM 1518 O O . ALA B 1 48 ? -41.211 10.064 27.789 1.00 45.26 48 ALA B O 1
ATOM 1520 N N . ALA B 1 49 ? -42.156 8.734 26.265 1.00 39.88 49 ALA B N 1
ATOM 1521 C CA . ALA B 1 49 ? -42.675 7.788 27.264 1.00 40.44 49 ALA B CA 1
ATOM 1522 C C . ALA B 1 49 ? -41.618 6.766 27.681 1.00 42.15 49 ALA B C 1
ATOM 1523 O O . ALA B 1 49 ? -41.905 5.829 28.433 1.00 41.21 49 ALA B O 1
ATOM 1525 N N . LYS B 1 50 ? -40.384 6.997 27.208 1.00 44.68 50 LYS B N 1
ATOM 1526 C CA . LYS B 1 50 ? -39.170 6.217 27.549 1.00 46.91 50 LYS B CA 1
ATOM 1527 C C . LYS B 1 50 ? -39.008 4.963 26.692 1.00 44.23 50 LYS B C 1
ATOM 1528 O O . LYS B 1 50 ? -38.282 4.079 27.078 1.00 45.96 50 LYS B O 1
ATOM 1534 N N . VAL B 1 51 ? -39.691 4.831 25.573 1.00 41.03 51 VAL B N 1
ATOM 1535 C CA . VAL B 1 51 ? -39.268 3.798 24.631 1.00 39.04 51 VAL B CA 1
ATOM 1536 C C . VAL B 1 51 ? -37.912 4.223 23.999 1.00 40.42 51 VAL B C 1
ATOM 1537 O O . VAL B 1 51 ? -37.795 5.337 23.504 1.00 41.44 51 VAL B O 1
ATOM 1541 N N . PRO B 1 52 ? -36.877 3.354 24.058 1.00 41.22 52 PRO B N 1
ATOM 1542 C CA . PRO B 1 52 ? -35.591 3.682 23.417 1.00 42.26 52 PRO B CA 1
ATOM 1543 C C . PRO B 1 52 ? -35.770 4.008 21.937 1.00 40.97 52 PRO B C 1
ATOM 1544 O O . PRO B 1 52 ? -36.485 3.311 21.260 1.00 39.64 52 PRO B O 1
ATOM 1548 N N . ALA B 1 53 ? -35.143 5.061 21.433 1.00 42.94 53 ALA B N 1
ATOM 1549 C CA . ALA B 1 53 ? -35.284 5.438 20.019 1.00 42.23 53 ALA B CA 1
ATOM 1550 C C . ALA B 1 53 ? -35.043 4.269 19.008 1.00 41.65 53 ALA B C 1
ATOM 1551 O O . ALA B 1 53 ? -35.744 4.166 17.991 1.00 41.41 53 ALA B O 1
ATOM 1553 N N . ALA B 1 54 ? -34.075 3.394 19.265 1.00 42.21 54 ALA B N 1
ATOM 1554 C CA . ALA B 1 54 ? -33.822 2.275 18.352 1.00 41.58 54 ALA B CA 1
ATOM 1555 C C . ALA B 1 54 ? -34.957 1.232 18.398 1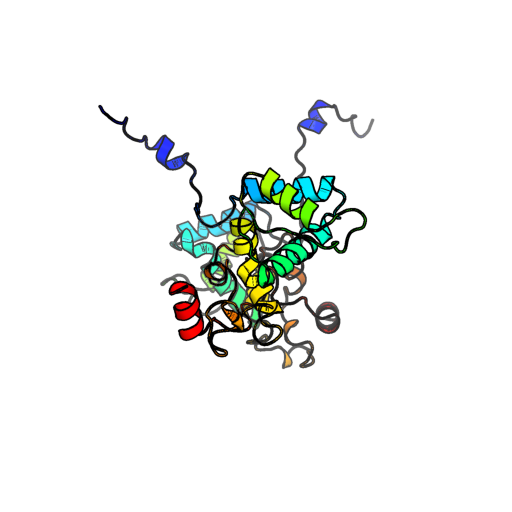.00 39.43 54 ALA B C 1
ATOM 1556 O O . ALA B 1 54 ? -35.250 0.620 17.393 1.00 39.26 54 ALA B O 1
ATOM 1558 N N . SER B 1 55 ? -35.609 1.063 19.545 1.00 38.08 55 SER B N 1
ATOM 1559 C CA . SER B 1 55 ? -36.665 0.089 19.722 1.00 36.09 55 SER B CA 1
ATOM 1560 C C . SER B 1 55 ? -38.104 0.563 19.317 1.00 34.42 55 SER B C 1
ATOM 1561 O O . SER B 1 55 ? -39.080 -0.213 19.356 1.00 32.24 55 SER B O 1
ATOM 1564 N N . VAL B 1 56 ? -38.231 1.823 18.894 1.00 34.02 56 VAL B N 1
ATOM 1565 C CA . VAL B 1 56 ? -39.539 2.401 18.626 1.00 32.24 56 VAL B CA 1
ATOM 1566 C C . VAL B 1 56 ? -40.397 1.536 17.639 1.00 30.22 56 VAL B C 1
ATOM 1567 O O . VAL B 1 56 ? -41.612 1.436 17.788 1.00 28.86 56 VAL B O 1
ATOM 1571 N N . THR B 1 57 ? -39.768 0.891 16.652 1.00 29.22 57 THR B N 1
ATOM 1572 C CA . THR B 1 57 ? -40.544 0.121 15.652 1.00 27.33 57 THR B CA 1
ATOM 1573 C C . THR B 1 57 ? -40.881 -1.276 16.143 1.00 26.51 57 THR B C 1
ATOM 1574 O O . THR B 1 57 ? -42.018 -1.744 15.976 1.00 26.03 57 THR B O 1
ATOM 1578 N N . THR B 1 58 ? -39.909 -1.947 16.761 1.00 26.53 58 THR B N 1
ATOM 1579 C CA . THR B 1 58 ? -40.152 -3.271 17.270 1.00 26.14 58 THR B CA 1
ATOM 1580 C C . THR B 1 58 ? -41.218 -3.228 18.411 1.00 26.07 58 THR B C 1
ATOM 1581 O O . THR B 1 58 ? -42.051 -4.166 18.549 1.00 25.23 58 THR B O 1
ATOM 1585 N N . VAL B 1 59 ? -41.206 -2.148 19.204 1.00 25.65 59 VAL B N 1
ATOM 1586 C CA . VAL B 1 59 ? -42.198 -1.975 20.262 1.00 25.27 59 VAL B CA 1
ATOM 1587 C C . VAL B 1 59 ? -43.596 -1.720 19.644 1.00 25.37 59 VAL B C 1
ATOM 1588 O O . VAL B 1 59 ? -44.605 -2.306 20.096 1.00 25.20 59 VAL B O 1
ATOM 1592 N N . ALA B 1 60 ? -43.681 -0.907 18.590 1.00 25.12 60 ALA B N 1
ATOM 1593 C CA . ALA B 1 60 ? -45.003 -0.624 18.021 1.00 24.70 60 ALA B CA 1
ATOM 1594 C C . ALA B 1 60 ? -45.585 -1.917 17.506 1.00 24.54 60 ALA B C 1
ATOM 1595 O O . ALA B 1 60 ? -46.810 -2.099 17.461 1.00 24.42 60 ALA B O 1
ATOM 1597 N N . LEU B 1 61 ? -44.705 -2.821 17.100 1.00 24.70 61 LEU B N 1
ATOM 1598 C CA . LEU B 1 61 ? -45.151 -4.048 16.485 1.00 25.01 61 LEU B CA 1
ATOM 1599 C C . LEU B 1 61 ? -45.764 -5.051 17.481 1.00 24.99 61 LEU B C 1
ATOM 1600 O O . LEU B 1 61 ? -46.534 -5.942 17.090 1.00 24.24 61 LEU B O 1
ATOM 1605 N N . GLU B 1 62 ? -45.448 -4.895 18.777 1.00 24.86 62 GLU B N 1
ATOM 1606 C CA . GLU B 1 62 ? -46.135 -5.655 19.817 1.00 24.64 62 GLU B CA 1
ATOM 1607 C C . GLU B 1 62 ? -47.586 -5.240 19.854 1.00 24.21 62 GLU B C 1
ATOM 1608 O O . GLU B 1 62 ? -48.462 -6.058 20.142 1.00 25.53 62 GLU B O 1
ATOM 1614 N N . LEU B 1 63 ? -47.880 -3.974 19.583 1.00 22.43 63 LEU B N 1
ATOM 1615 C CA . LEU B 1 63 ? -49.266 -3.575 19.623 1.00 21.56 63 LEU B CA 1
ATOM 1616 C C . LEU B 1 63 ? -49.954 -4.085 18.354 1.00 21.50 63 LEU B C 1
ATOM 1617 O O . LEU B 1 63 ? -51.105 -4.613 18.387 1.00 21.50 63 LEU B O 1
ATOM 1622 N N . VAL B 1 64 ? -49.244 -3.967 17.228 1.00 20.52 64 VAL B N 1
ATOM 1623 C CA . VAL B 1 64 ? -49.815 -4.452 15.984 1.00 20.06 64 VAL B CA 1
ATOM 1624 C C . VAL B 1 64 ? -50.138 -5.941 16.148 1.00 21.29 64 VAL B C 1
ATOM 1625 O O . VAL B 1 64 ? -51.215 -6.392 15.738 1.00 21.90 64 VAL B O 1
ATOM 1629 N N . ASN B 1 65 ? -49.222 -6.701 16.773 1.00 21.87 65 ASN B N 1
ATOM 1630 C CA . ASN B 1 65 ? -49.445 -8.146 17.023 1.00 22.25 65 ASN B CA 1
ATOM 1631 C C . ASN B 1 65 ? -50.724 -8.395 17.829 1.00 23.01 65 ASN B C 1
ATOM 1632 O O . ASN B 1 65 ? -51.511 -9.282 17.476 1.00 24.83 65 ASN B O 1
ATOM 1637 N N . PHE B 1 66 ? -50.922 -7.636 18.909 1.00 21.99 66 PHE B N 1
ATOM 1638 C CA . PHE B 1 66 ? -52.143 -7.714 19.710 1.00 22.48 66 PHE B CA 1
ATOM 1639 C C . PHE B 1 66 ? -53.373 -7.472 18.822 1.00 22.88 66 PHE B C 1
ATOM 1640 O O . PHE B 1 66 ? -54.337 -8.232 18.890 1.00 23.82 66 PHE B O 1
ATOM 1648 N N . CYS B 1 67 ? -53.338 -6.440 17.967 1.00 21.81 67 CYS B N 1
ATOM 1649 C CA . CYS B 1 67 ? -54.516 -6.137 17.129 1.00 22.00 67 CYS B CA 1
ATOM 1650 C C . CYS B 1 67 ? -54.704 -7.146 16.008 1.00 22.39 67 CYS B C 1
ATOM 1651 O O . CYS B 1 67 ? -55.840 -7.391 15.583 1.00 23.87 67 CYS B O 1
ATOM 1654 N N . TYR B 1 68 ? -53.610 -7.738 15.530 1.00 21.49 68 TYR B N 1
ATOM 1655 C CA . TYR B 1 68 ? -53.708 -8.916 14.636 1.00 22.52 68 TYR B CA 1
ATOM 1656 C C . TYR B 1 68 ? -54.699 -9.972 15.156 1.00 23.91 68 TYR B C 1
ATOM 1657 O O . TYR B 1 68 ? -55.503 -10.474 14.387 1.00 24.93 68 TYR B O 1
ATOM 1666 N N . ASP B 1 69 ? -54.654 -10.280 16.461 1.00 24.01 69 ASP B N 1
ATOM 1667 C CA . ASP B 1 69 ? -55.609 -11.207 17.065 1.00 25.32 69 ASP B CA 1
ATOM 1668 C C . ASP B 1 69 ? -56.929 -10.584 17.487 1.00 26.38 69 ASP B C 1
ATOM 1669 O O . ASP B 1 69 ? -57.994 -11.202 17.308 1.00 27.63 69 ASP B O 1
ATOM 1674 N N . ASN B 1 70 ? 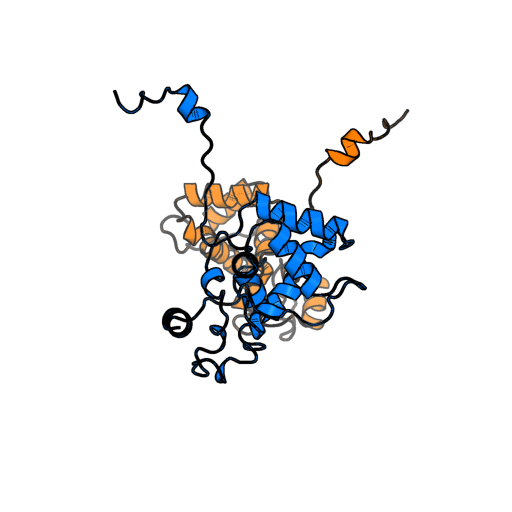-56.865 -9.390 18.092 1.00 26.00 70 ASN B N 1
ATOM 1675 C CA . ASN B 1 70 ? -58.003 -8.866 18.883 1.00 26.67 70 ASN B CA 1
ATOM 1676 C C . ASN B 1 70 ? -58.830 -7.795 18.189 1.00 27.53 70 ASN B C 1
ATOM 1677 O O . ASN B 1 70 ? -59.938 -7.473 18.648 1.00 28.77 70 ASN B O 1
ATOM 1682 N N . GLY B 1 71 ? -58.298 -7.273 17.079 1.00 27.40 71 GLY B N 1
ATOM 1683 C CA . GLY B 1 71 ? -58.911 -6.170 16.347 1.00 28.82 71 GLY B CA 1
ATOM 1684 C C . GLY B 1 71 ? -58.195 -4.847 16.573 1.00 29.69 71 GLY B C 1
ATOM 1685 O O . GLY B 1 71 ? -57.394 -4.708 17.519 1.00 29.36 71 GLY B O 1
ATOM 1686 N N . SER B 1 72 ? -58.465 -3.872 15.705 1.00 30.86 72 SER B N 1
ATOM 1687 C CA . SER B 1 72 ? -57.860 -2.548 15.819 1.00 31.67 72 SER B CA 1
ATOM 1688 C C . SER B 1 72 ? -58.941 -1.504 15.739 1.00 34.25 72 SER B C 1
ATOM 1689 O O . SER B 1 72 ? -58.662 -0.328 15.429 1.00 34.37 72 SER B O 1
ATOM 1692 N N . SER B 1 73 ? -60.165 -1.921 16.015 1.00 36.87 73 SER B N 1
ATOM 1693 C CA . SER B 1 73 ? -61.266 -0.998 16.018 1.00 40.57 73 SER B CA 1
ATOM 1694 C C . SER B 1 73 ? -61.092 0.061 17.155 1.00 41.96 73 SER B C 1
ATOM 1695 O O . SER B 1 73 ? -60.364 -0.172 18.115 1.00 41.41 73 SER B O 1
ATOM 1698 N N . ALA B 1 74 ? -61.717 1.239 17.009 1.00 45.24 74 ALA B N 1
ATOM 1699 C CA . ALA B 1 74 ? -61.659 2.343 18.018 1.00 47.05 74 ALA B CA 1
ATOM 1700 C C . ALA B 1 74 ? -62.245 1.959 19.379 1.00 49.36 74 ALA B C 1
ATOM 1701 O O . ALA B 1 74 ? -61.949 2.615 20.396 1.00 50.51 74 ALA B O 1
ATOM 1703 N N . TYR B 1 75 ? -63.078 0.921 19.430 1.00 50.09 75 TYR B N 1
ATOM 1704 C CA . TYR B 1 75 ? -63.527 0.498 20.745 1.00 52.15 75 TYR B CA 1
ATOM 1705 C C . TYR B 1 75 ? -62.921 -0.839 21.209 1.00 49.28 75 TYR B C 1
ATOM 1706 O O . TYR B 1 75 ? -63.310 -1.349 22.257 1.00 50.75 75 TYR B O 1
ATOM 1715 N N . THR B 1 76 ? -61.958 -1.388 20.457 1.00 45.26 76 THR B N 1
ATOM 1716 C CA . THR B 1 76 ? -61.171 -2.556 20.922 1.00 41.93 76 THR B CA 1
ATOM 1717 C C . THR B 1 76 ? -60.560 -2.305 22.314 1.00 41.23 76 THR B C 1
ATOM 1718 O O . THR B 1 76 ? -60.057 -1.227 22.592 1.00 40.20 76 THR B O 1
ATOM 1722 N N . THR B 1 77 ? -60.646 -3.285 23.205 1.00 41.24 77 THR B N 1
ATOM 1723 C CA . THR B 1 77 ? -60.011 -3.134 24.511 1.00 40.77 77 THR B CA 1
ATOM 1724 C C . THR B 1 77 ? -58.622 -3.691 24.414 1.00 38.92 77 THR B C 1
ATOM 1725 O O . THR B 1 77 ? -58.444 -4.901 24.184 1.00 38.50 77 THR B O 1
ATOM 1729 N N . VAL B 1 78 ? -57.627 -2.825 24.559 1.00 37.40 78 VAL B N 1
ATOM 1730 C CA . VAL B 1 78 ? -56.282 -3.346 24.546 1.00 35.91 78 VAL B CA 1
ATOM 1731 C C . VAL B 1 78 ? -55.748 -3.629 25.955 1.00 36.63 78 VAL B C 1
ATOM 1732 O O . VAL B 1 78 ? -55.953 -2.852 26.896 1.00 38.55 78 VAL B O 1
ATOM 1736 N N . THR B 1 79 ? -55.115 -4.784 26.103 1.00 35.01 79 THR B N 1
ATOM 1737 C CA . THR B 1 79 ? -54.735 -5.248 27.403 1.00 36.04 79 THR B CA 1
ATOM 1738 C C . THR B 1 79 ? -53.348 -5.885 27.299 1.00 35.31 79 THR B C 1
ATOM 1739 O O . THR B 1 79 ? -52.871 -6.199 26.209 1.00 33.61 79 THR B O 1
ATOM 1743 N N . GLY B 1 80 ? -52.721 -6.122 28.444 1.00 36.11 80 GLY B N 1
ATOM 1744 C CA . GLY B 1 80 ? -51.424 -6.800 28.457 1.00 36.04 80 GLY B CA 1
ATOM 1745 C C . GLY B 1 80 ? -50.268 -5.822 28.634 1.00 36.44 80 GLY B C 1
ATOM 1746 O O . GLY B 1 80 ? -50.420 -4.620 28.400 1.00 36.61 80 GLY B O 1
ATOM 1747 N N . PRO B 1 81 ? -49.101 -6.325 29.037 1.00 36.65 81 PRO B N 1
ATOM 1748 C CA . PRO B 1 81 ? -47.937 -5.440 29.171 1.00 37.09 81 PRO B CA 1
ATOM 1749 C C . PRO B 1 81 ? -47.195 -5.342 27.843 1.00 35.45 81 PRO B C 1
ATOM 1750 O O . PRO B 1 81 ? -47.499 -6.119 26.941 1.00 34.40 81 PRO B O 1
ATOM 1754 N N . SER B 1 82 ? -46.227 -4.430 27.708 1.00 35.18 82 SER B N 1
ATOM 1755 C CA . SER B 1 82 ? -45.337 -4.479 26.546 1.00 33.67 82 SER B CA 1
ATOM 1756 C C . SER B 1 82 ? -44.001 -4.942 27.036 1.00 35.48 82 SER B C 1
ATOM 1757 O O . SER B 1 82 ? -43.869 -5.280 28.183 1.00 36.15 82 SER B O 1
ATOM 1760 N N . SER B 1 83 ? -43.006 -4.966 26.165 1.00 36.96 83 SER B N 1
ATOM 1761 C CA . SER B 1 83 ? -41.676 -5.373 26.563 1.00 39.89 83 SER B CA 1
ATOM 1762 C C . SER B 1 83 ? -40.988 -4.305 27.428 1.00 43.09 83 SER B C 1
ATOM 1763 O O . SER B 1 83 ? -39.924 -4.573 28.008 1.00 45.20 83 SER B O 1
ATOM 1766 N N . ILE B 1 84 ? -41.583 -3.110 27.509 1.00 44.62 84 ILE B N 1
ATOM 1767 C CA . ILE B 1 84 ? -41.065 -2.021 28.352 1.00 48.16 84 ILE B CA 1
ATOM 1768 C C . ILE B 1 84 ? -41.857 -1.932 29.678 1.00 50.98 84 ILE B C 1
ATOM 1769 O O . ILE B 1 84 ? -43.091 -1.851 29.681 1.00 49.88 84 ILE B O 1
ATOM 1774 N N . PRO B 1 85 ? -41.141 -2.009 30.817 1.00 54.98 85 PRO B N 1
ATOM 1775 C CA . PRO B 1 85 ? -41.683 -1.711 32.153 1.00 57.26 85 PRO B CA 1
ATOM 1776 C C . PRO B 1 85 ? -42.493 -0.403 32.245 1.00 58.20 85 PRO B C 1
ATOM 1777 O O . PRO B 1 85 ? -42.084 0.663 31.731 1.00 58.48 85 PRO B O 1
ATOM 1781 N N . GLU B 1 86 ? -43.626 -0.505 32.932 1.00 58.73 86 GLU B N 1
ATOM 1782 C CA . GLU B 1 86 ? -44.643 0.583 33.028 1.00 60.26 86 GLU B CA 1
ATOM 1783 C C . GLU B 1 86 ? -45.031 1.286 31.682 1.00 56.61 86 GLU B C 1
ATOM 1784 O O . GLU B 1 86 ? -45.437 2.458 31.646 1.00 57.85 86 GLU B O 1
ATOM 1790 N N . ILE B 1 87 ? -44.935 0.530 30.587 1.00 52.19 87 ILE B N 1
ATOM 1791 C CA . ILE B 1 87 ? -45.663 0.847 29.354 1.00 48.30 87 ILE B CA 1
ATOM 1792 C C . ILE B 1 87 ? -46.478 -0.354 28.919 1.00 44.59 87 ILE B C 1
ATOM 1793 O O . ILE B 1 87 ? -45.940 -1.350 28.444 1.00 42.94 87 ILE B O 1
ATOM 1798 N N . SER B 1 88 ? -47.786 -0.274 29.113 1.00 42.27 88 SER B N 1
ATOM 1799 C CA . SER B 1 88 ? -48.675 -1.338 28.678 1.00 38.35 88 SER B CA 1
ATOM 1800 C C . SER B 1 88 ? -49.017 -1.095 27.208 1.00 34.99 88 SER B C 1
ATOM 1801 O O . SER B 1 88 ? -48.748 -0.043 26.657 1.00 34.70 88 SER B O 1
ATOM 1804 N N . LEU B 1 89 ? -49.625 -2.072 26.579 1.00 32.16 89 LEU B N 1
ATOM 1805 C CA . LEU B 1 89 ? -50.095 -1.919 25.234 1.00 29.74 89 LEU B CA 1
ATOM 1806 C C . LEU B 1 89 ? -51.239 -0.889 25.190 1.00 29.93 89 LEU B C 1
ATOM 1807 O O . LEU B 1 89 ? -51.390 -0.151 24.211 1.00 28.40 89 LEU B O 1
ATOM 1812 N N . ALA B 1 90 ? -52.036 -0.819 26.257 1.00 30.61 90 ALA B N 1
ATOM 1813 C CA . ALA B 1 90 ? -53.077 0.191 26.317 1.00 31.74 90 ALA B CA 1
ATOM 1814 C C . ALA B 1 90 ? -52.485 1.614 26.271 1.00 32.33 90 ALA B C 1
ATOM 1815 O O . ALA B 1 90 ? -53.006 2.495 25.580 1.00 32.74 90 ALA B O 1
ATOM 1817 N N . GLN B 1 91 ? -51.395 1.833 27.000 1.00 33.04 91 GLN B N 1
ATOM 1818 C CA . GLN B 1 91 ? -50.709 3.112 26.910 1.00 33.86 91 GLN B CA 1
ATOM 1819 C C . GLN B 1 91 ? -50.196 3.404 25.488 1.00 31.01 91 GLN B C 1
ATOM 1820 O O . GLN B 1 91 ? -50.335 4.508 24.974 1.00 31.01 91 GLN B O 1
ATOM 1826 N N . LEU B 1 92 ? -49.609 2.416 24.847 1.00 28.56 92 LEU B N 1
ATOM 1827 C CA . LEU B 1 92 ? -49.154 2.618 23.487 1.00 27.04 92 LEU B CA 1
ATOM 1828 C C . LEU B 1 92 ? -50.288 3.028 22.557 1.00 26.57 92 LEU B C 1
ATOM 1829 O O . LEU B 1 92 ? -50.126 3.973 21.782 1.00 28.37 92 LEU B O 1
ATOM 1834 N N . ALA B 1 93 ? -51.424 2.321 22.640 1.00 25.37 93 ALA B N 1
ATOM 1835 C CA . ALA B 1 93 ? -52.604 2.582 21.856 1.00 23.44 93 ALA B CA 1
ATOM 1836 C C . ALA B 1 93 ? -53.023 4.017 22.060 1.00 25.06 93 ALA B C 1
ATOM 1837 O O . ALA B 1 93 ? -53.364 4.709 21.085 1.00 25.53 93 ALA B O 1
ATOM 1839 N N . SER B 1 94 ? -53.007 4.484 23.314 1.00 26.24 94 SER B N 1
ATOM 1840 C CA . SER B 1 94 ? -53.359 5.860 23.597 1.00 27.77 94 SER B CA 1
ATOM 1841 C C . SER B 1 94 ? -52.446 6.842 22.887 1.00 27.66 94 SER B C 1
ATOM 1842 O O . SER B 1 94 ? -52.932 7.859 22.370 1.00 28.33 94 SER B O 1
ATOM 1845 N N . ILE B 1 95 ? -51.145 6.515 22.837 1.00 26.64 95 ILE B N 1
ATOM 1846 C CA . ILE B 1 95 ? -50.131 7.363 22.232 1.00 26.81 95 ILE B CA 1
ATOM 1847 C C . ILE B 1 95 ? -50.375 7.415 20.738 1.00 25.92 95 ILE B C 1
ATOM 1848 O O . ILE B 1 95 ? -50.307 8.473 20.121 1.00 26.22 95 ILE B O 1
ATOM 1853 N N . VAL B 1 96 ? -50.705 6.269 20.155 1.00 25.02 96 VAL B N 1
ATOM 1854 C CA . VAL B 1 96 ? -51.246 6.257 18.768 1.00 24.60 96 VAL B CA 1
ATOM 1855 C C . VAL B 1 96 ? -52.494 7.174 18.578 1.00 25.63 96 VAL B C 1
ATOM 1856 O O . VAL B 1 96 ? -52.523 8.016 17.682 1.00 25.84 96 VAL B O 1
ATOM 1860 N N . LYS B 1 97 ? -53.512 7.032 19.431 1.00 27.29 97 LYS B N 1
ATOM 1861 C CA . LYS B 1 97 ? -54.677 7.924 19.331 1.00 28.57 97 LYS B CA 1
ATOM 1862 C C . LYS B 1 97 ? -54.330 9.383 19.557 1.00 29.39 97 LYS B C 1
ATOM 1863 O O . LYS B 1 97 ? -54.976 10.256 18.983 1.00 29.42 97 LYS B O 1
ATOM 1869 N N . ALA B 1 98 ? -53.265 9.641 20.323 1.00 29.67 98 ALA B N 1
ATOM 1870 C CA . ALA B 1 98 ? -52.862 11.022 20.597 1.00 31.24 98 ALA B CA 1
ATOM 1871 C C . ALA B 1 98 ? -52.279 11.768 19.390 1.00 30.87 98 ALA B C 1
ATOM 1872 O O . ALA B 1 98 ? -52.364 12.973 19.326 1.00 33.34 98 ALA B O 1
ATOM 1874 N N . SER B 1 99 ? -51.717 11.069 18.421 1.00 29.51 99 SER B N 1
ATOM 1875 C CA . SER B 1 99 ? -51.247 11.713 17.177 1.00 28.98 99 SER B CA 1
ATOM 1876 C C . SER B 1 99 ? -52.353 12.251 16.263 1.00 28.86 99 SER B C 1
ATOM 1877 O O . SER B 1 99 ? -52.061 12.981 15.335 1.00 29.05 99 SER B O 1
ATOM 1880 N N . GLY B 1 100 ? -53.603 11.857 16.492 1.00 29.16 100 GLY B N 1
ATOM 1881 C CA . GLY B 1 100 ? -54.707 12.190 15.586 1.00 28.42 100 GLY B CA 1
ATOM 1882 C C . GLY B 1 100 ? -55.091 11.080 14.615 1.00 27.21 100 GLY B C 1
ATOM 1883 O O . GLY B 1 100 ? -56.166 11.148 14.038 1.00 28.07 100 GLY B O 1
ATOM 1884 N N . THR B 1 101 ? -54.234 10.058 14.429 1.00 25.57 101 THR B N 1
ATOM 1885 C CA . THR B 1 101 ? -54.601 8.899 13.601 1.00 24.23 101 THR B CA 1
ATOM 1886 C C . THR B 1 101 ? -55.413 7.893 14.406 1.00 25.22 101 THR B C 1
ATOM 1887 O O . THR B 1 101 ? -55.651 8.107 15.612 1.00 27.31 101 THR B O 1
ATOM 1891 N N . SER B 1 102 ? -55.849 6.816 13.760 1.00 24.38 102 SER B N 1
ATOM 1892 C CA . SER B 1 102 ? -56.559 5.772 14.471 1.00 25.79 102 SER B CA 1
ATOM 1893 C C . SER B 1 102 ? -55.668 4.525 14.599 1.00 25.05 102 SER B C 1
ATOM 1894 O O . SER B 1 102 ? -54.687 4.342 13.846 1.00 24.12 102 SER B O 1
ATOM 1897 N N . LEU B 1 103 ? -56.032 3.655 15.532 1.00 24.55 103 LEU B N 1
ATOM 1898 C CA . LEU B 1 103 ? -55.300 2.440 15.743 1.00 23.51 103 LEU B CA 1
ATOM 1899 C C . LEU B 1 103 ? -55.366 1.558 14.460 1.00 22.87 103 LEU B C 1
ATOM 1900 O O . LEU B 1 103 ? -54.356 0.926 14.058 1.00 21.13 103 LEU B O 1
ATOM 1905 N N . ARG B 1 104 ? -56.547 1.522 13.824 1.00 22.56 104 ARG B N 1
ATOM 1906 C CA . ARG B 1 104 ? -56.732 0.779 12.597 1.00 22.36 104 ARG B CA 1
ATOM 1907 C C . ARG B 1 104 ? -55.769 1.265 11.514 1.00 22.28 104 ARG B C 1
ATOM 1908 O O . ARG B 1 104 ? -55.164 0.424 10.819 1.00 21.24 104 ARG B O 1
ATOM 1916 N N . LYS B 1 105 ? -55.610 2.600 11.358 1.00 22.10 105 LYS B N 1
ATOM 1917 C CA . LYS B 1 105 ? -54.705 3.132 10.310 1.00 21.05 105 LYS B CA 1
ATOM 1918 C C . LYS B 1 105 ? -53.249 2.848 10.649 1.00 20.17 105 LYS B C 1
ATOM 1919 O O . LYS B 1 105 ? -52.434 2.594 9.766 1.00 20.46 105 LYS B O 1
ATOM 1925 N N . PHE B 1 106 ? -52.924 2.890 11.938 1.00 20.07 106 PHE B N 1
ATOM 1926 C CA . PHE B 1 106 ? -51.574 2.620 12.423 1.00 19.86 106 PHE B CA 1
ATOM 1927 C C . PHE B 1 106 ? -51.201 1.135 12.226 1.00 20.08 106 PHE B C 1
ATOM 1928 O O . PHE B 1 106 ? -50.140 0.832 11.674 1.00 20.15 106 PHE B O 1
ATOM 1936 N N . CYS B 1 107 ? -52.091 0.220 12.622 1.00 20.03 107 CYS B N 1
ATOM 1937 C CA . CYS B 1 107 ? -51.958 -1.188 12.254 1.00 20.35 107 CYS B CA 1
ATOM 1938 C C . CYS B 1 107 ? -51.745 -1.396 10.749 1.00 20.63 107 CYS B C 1
ATOM 1939 O O . CYS B 1 107 ? -50.785 -2.089 10.340 1.00 20.96 107 CYS B O 1
ATOM 1942 N N . ARG B 1 108 ? -52.603 -0.788 9.934 1.00 20.79 108 ARG B N 1
ATOM 1943 C CA . ARG B 1 108 ? -52.568 -1.013 8.508 1.00 21.83 108 ARG B CA 1
ATOM 1944 C C . ARG B 1 108 ? -51.182 -0.748 8.000 1.00 22.23 108 ARG B C 1
ATOM 1945 O O . ARG B 1 108 ? -50.740 -1.391 7.072 1.00 22.55 108 ARG B O 1
ATOM 1953 N N . TYR B 1 109 ? -50.509 0.234 8.599 1.00 22.57 109 TYR B N 1
ATOM 1954 C CA . TYR B 1 109 ? -49.202 0.681 8.125 1.00 23.07 109 TYR B CA 1
ATOM 1955 C C . TYR B 1 109 ? -48.084 -0.343 8.387 1.00 23.82 109 TYR B C 1
ATOM 1956 O O . TYR B 1 109 ? -47.036 -0.278 7.743 1.00 25.35 109 TYR B O 1
ATOM 1965 N N . PHE B 1 110 ? -48.298 -1.277 9.329 1.00 23.42 110 PHE B N 1
ATOM 1966 C CA . PHE B 1 110 ? -47.347 -2.343 9.625 1.00 22.39 110 PHE B CA 1
ATOM 1967 C C . PHE B 1 110 ? -47.870 -3.694 9.144 1.00 23.76 110 PHE B C 1
ATOM 1968 O O . PHE B 1 110 ? -47.286 -4.758 9.458 1.00 24.62 110 PHE B O 1
ATOM 1976 N N . ALA B 1 111 ? -48.967 -3.666 8.381 1.00 23.60 111 ALA B N 1
ATOM 1977 C CA . ALA B 1 111 ? -49.568 -4.890 7.903 1.00 24.75 111 ALA B CA 1
ATOM 1978 C C . ALA B 1 111 ? -48.520 -5.787 7.205 1.00 26.56 111 ALA B C 1
ATOM 1979 O O . ALA B 1 111 ? -48.466 -7.000 7.495 1.00 28.37 111 ALA B O 1
ATOM 1981 N N . PRO B 1 112 ? -47.660 -5.212 6.310 1.00 26.80 112 PRO B N 1
ATOM 1982 C CA . PRO B 1 112 ? -46.765 -6.156 5.642 1.00 27.25 112 PRO B CA 1
ATOM 1983 C C . PRO B 1 112 ? -45.842 -6.845 6.629 1.00 27.11 112 PRO B C 1
ATOM 1984 O O . PRO B 1 112 ? -45.537 -8.029 6.435 1.00 28.57 112 PRO B O 1
ATOM 1988 N N . ILE B 1 113 ? -45.429 -6.144 7.684 1.00 24.81 113 ILE B N 1
ATOM 1989 C CA . ILE B 1 113 ? -44.502 -6.746 8.634 1.00 24.87 113 ILE B CA 1
ATOM 1990 C C . ILE B 1 113 ? -45.116 -7.891 9.465 1.00 25.47 113 ILE B C 1
ATOM 1991 O O . ILE B 1 113 ? -44.498 -8.967 9.613 1.00 26.77 113 ILE B O 1
ATOM 1996 N N . ILE B 1 114 ? -46.324 -7.668 10.010 1.00 24.66 114 ILE B N 1
ATOM 1997 C CA . ILE B 1 114 ? -47.011 -8.700 10.837 1.00 24.16 114 ILE B CA 1
ATOM 1998 C C . ILE B 1 114 ? -47.465 -9.918 9.975 1.00 26.11 114 ILE B C 1
ATOM 1999 O O . ILE B 1 114 ? -47.376 -11.079 10.433 1.00 26.04 114 ILE B O 1
ATOM 2004 N N . TRP B 1 115 ? -47.891 -9.636 8.737 1.00 25.86 115 TRP B N 1
ATOM 2005 C CA . TRP B 1 115 ? -48.076 -10.669 7.743 1.00 28.34 115 TRP B CA 1
ATOM 2006 C C . TRP B 1 115 ? -46.877 -11.583 7.731 1.00 29.57 115 TRP B C 1
ATOM 2007 O O . TRP B 1 115 ? -47.041 -12.792 7.811 1.00 31.13 115 TRP B O 1
ATOM 2018 N N . ASN B 1 116 ? -45.679 -11.015 7.641 1.00 29.55 116 ASN B N 1
ATOM 2019 C CA . ASN B 1 116 ? -44.493 -11.845 7.438 1.00 31.67 116 ASN B CA 1
ATOM 2020 C C . ASN B 1 116 ? -44.217 -12.686 8.661 1.00 31.92 116 ASN B C 1
ATOM 2021 O O . ASN B 1 116 ? -43.791 -13.836 8.529 1.00 33.40 116 ASN B O 1
ATOM 2026 N N . LEU B 1 117 ? -44.477 -12.124 9.843 1.00 30.06 117 LEU B N 1
ATOM 2027 C CA . LEU B 1 117 ? -44.284 -12.893 11.072 1.00 30.20 117 LEU B CA 1
ATOM 2028 C C . LEU B 1 117 ? -45.397 -13.930 11.449 1.00 31.02 117 LEU B C 1
ATOM 2029 O O . LEU B 1 117 ? -45.120 -14.835 12.243 1.00 32.43 117 LEU B O 1
ATOM 2034 N N . ARG B 1 118 ? -46.628 -13.819 10.933 1.00 30.10 118 ARG B N 1
ATOM 2035 C CA . ARG B 1 118 ? -47.651 -14.739 11.401 1.00 30.15 118 ARG B CA 1
ATOM 2036 C C . ARG B 1 118 ? -48.180 -15.640 10.299 1.00 32.08 118 ARG B C 1
ATOM 2037 O O . ARG B 1 118 ? -48.671 -16.745 10.573 1.00 32.79 118 ARG 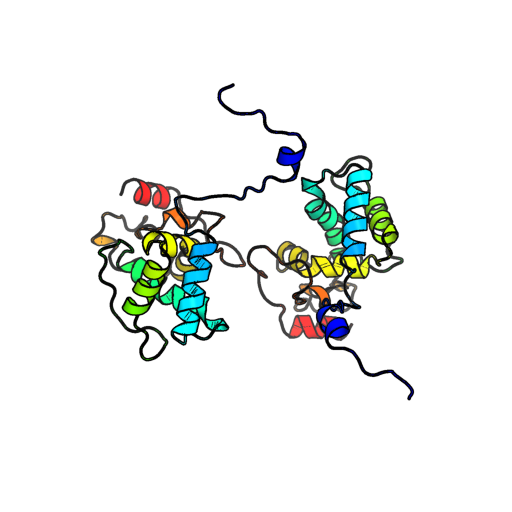B O 1
ATOM 2045 N N . THR B 1 119 ? -48.117 -15.188 9.062 1.00 32.84 119 THR B N 1
ATOM 2046 C CA . THR B 1 119 ? -48.682 -16.006 7.988 1.00 36.29 119 THR B CA 1
ATOM 2047 C C . THR B 1 119 ? -48.003 -17.354 7.910 1.00 39.31 119 THR B C 1
ATOM 2048 O O . THR B 1 119 ? -46.774 -17.421 7.976 1.00 40.20 119 THR B O 1
ATOM 2052 N N . ASP B 1 120 ? -48.802 -18.410 7.819 1.00 41.73 120 ASP B N 1
ATOM 2053 C CA . ASP B 1 120 ? -48.364 -19.805 7.768 1.00 44.86 120 ASP B CA 1
ATOM 2054 C C . ASP B 1 120 ? -47.572 -20.190 8.972 1.00 44.73 120 ASP B C 1
ATOM 2055 O O . ASP B 1 120 ? -46.700 -21.020 8.873 1.00 46.64 120 ASP B O 1
ATOM 2060 N N . LYS B 1 121 ? -47.864 -19.555 10.101 1.00 43.16 121 LYS B N 1
ATOM 2061 C CA . LYS B 1 121 ? -47.171 -19.791 11.354 1.00 41.96 121 LYS B CA 1
ATOM 2062 C C . LYS B 1 121 ? -48.110 -19.709 12.537 1.00 41.31 121 LYS B C 1
ATOM 2063 O O . LYS B 1 121 ? -48.203 -20.629 13.289 1.00 41.55 121 LYS B O 1
ATOM 2069 N N . MET B 1 122 ? -48.767 -18.579 12.741 1.00 39.98 122 MET B N 1
ATOM 2070 C CA . MET B 1 122 ? -49.675 -18.430 13.869 1.00 39.30 122 MET B CA 1
ATOM 2071 C C . MET B 1 122 ? -50.895 -17.705 13.404 1.00 38.76 122 MET B C 1
ATOM 2072 O O . MET B 1 122 ? -50.865 -16.511 13.273 1.00 38.13 122 MET B O 1
ATOM 2077 N N . ALA B 1 123 ? -51.984 -18.408 13.165 1.00 39.70 123 ALA B N 1
ATOM 2078 C CA . ALA B 1 123 ? -53.221 -17.774 12.648 1.00 39.32 123 ALA B CA 1
ATOM 2079 C C . ALA B 1 123 ? -53.776 -16.719 13.625 1.00 37.46 123 ALA B C 1
ATOM 2080 O O . ALA B 1 123 ? -53.502 -16.804 14.835 1.00 37.33 123 ALA B O 1
ATOM 2082 N N . PRO B 1 124 ? -54.562 -15.735 13.129 1.00 36.44 124 PRO B N 1
ATOM 2083 C CA . PRO B 1 124 ? -55.250 -14.878 14.120 1.00 35.29 124 PRO B CA 1
ATOM 2084 C C . PRO B 1 124 ? -55.987 -15.766 15.102 1.00 36.37 124 PRO B C 1
ATOM 2085 O O . PRO B 1 124 ? -56.583 -16.759 14.700 1.00 37.43 124 PRO B O 1
ATOM 2089 N N . ALA B 1 125 ? -55.905 -15.426 16.381 1.00 36.31 125 ALA B N 1
ATOM 2090 C CA . ALA B 1 125 ? -56.434 -16.264 17.436 1.00 38.54 125 ALA B CA 1
ATOM 2091 C C . ALA B 1 125 ? -57.920 -16.638 17.251 1.00 41.69 125 ALA B C 1
ATOM 2092 O O . ALA B 1 125 ? -58.322 -17.761 17.590 1.00 43.64 125 ALA B O 1
ATOM 2094 N N . ASN B 1 126 ? -58.718 -15.717 16.698 1.00 42.74 126 ASN B N 1
ATOM 2095 C CA . ASN B 1 126 ? -60.183 -15.894 16.648 1.00 45.76 126 ASN B CA 1
ATOM 2096 C C . ASN B 1 126 ? -60.728 -16.129 15.254 1.00 47.74 126 ASN B C 1
ATOM 2097 O O . ASN B 1 126 ? -61.872 -15.727 14.975 1.00 49.25 126 ASN B O 1
ATOM 2102 N N . TRP B 1 127 ? -59.937 -16.770 14.384 1.00 47.94 127 TRP B N 1
ATOM 2103 C CA . TRP B 1 127 ? -60.341 -16.886 12.984 1.00 49.56 127 TRP B CA 1
ATOM 2104 C C . TRP B 1 127 ? -61.651 -17.668 12.783 1.00 53.57 127 TRP B C 1
ATOM 2105 O O . TRP B 1 127 ? -62.533 -17.212 12.039 1.00 54.34 127 TRP B O 1
ATOM 2116 N N . GLU B 1 128 ? -61.781 -18.805 13.483 1.00 56.16 128 GLU B N 1
ATOM 2117 C CA . GLU B 1 128 ? -62.991 -19.665 13.449 1.00 60.91 128 GLU B CA 1
ATOM 2118 C C . GLU B 1 128 ? -64.213 -18.927 13.952 1.00 61.63 128 GLU B C 1
ATOM 2119 O O . GLU B 1 128 ? -65.259 -18.980 13.327 1.00 63.66 128 GLU B O 1
ATOM 2125 N N . ALA B 1 129 ? -64.082 -18.245 15.087 1.00 60.63 129 ALA B N 1
ATOM 2126 C CA . ALA B 1 129 ? -65.186 -17.438 15.616 1.00 61.80 129 ALA B CA 1
ATOM 2127 C C . ALA B 1 129 ? -65.582 -16.302 14.647 1.00 62.45 129 ALA B C 1
ATOM 2128 O O . ALA B 1 129 ? -66.769 -16.022 14.514 1.00 64.73 129 ALA B O 1
ATOM 2130 N N . SER B 1 130 ? -64.609 -15.657 13.980 1.00 60.83 130 SER B N 1
ATOM 2131 C CA . SER B 1 130 ? -64.904 -14.776 12.836 1.00 61.58 130 SER B CA 1
ATOM 2132 C C . SER B 1 130 ? -65.437 -15.647 11.678 1.00 65.18 130 SER B C 1
ATOM 2133 O O . SER B 1 130 ? -65.634 -16.867 11.856 1.00 68.10 130 SER B O 1
ATOM 2136 N N . GLY B 1 131 ? -65.720 -15.103 10.506 1.00 65.40 131 GLY B N 1
ATOM 2137 C CA . GLY B 1 131 ? -66.443 -15.988 9.557 1.00 69.01 131 GLY B CA 1
ATOM 2138 C C . GLY B 1 131 ? -65.685 -17.019 8.703 1.00 69.53 131 GLY B C 1
ATOM 2139 O O . GLY B 1 131 ? -66.289 -17.674 7.865 1.00 72.21 131 GLY B O 1
ATOM 2140 N N . TYR B 1 132 ? -64.371 -17.155 8.913 1.00 67.15 132 TYR B N 1
ATOM 2141 C CA . TYR B 1 132 ? -63.442 -17.581 7.847 1.00 66.70 132 TYR B CA 1
ATOM 2142 C C . TYR B 1 132 ? -63.268 -19.057 7.746 1.00 68.42 132 TYR B C 1
ATOM 2143 O O . TYR B 1 132 ? -63.437 -19.752 8.738 1.00 69.05 132 TYR B O 1
ATOM 2152 N N . LYS B 1 133 ? -62.891 -19.517 6.550 1.00 69.69 133 LYS B N 1
ATOM 2153 C CA . LYS B 1 133 ? -62.584 -20.938 6.276 1.00 71.21 133 LYS B CA 1
ATOM 2154 C C . LYS B 1 133 ? -61.102 -21.184 6.518 1.00 67.70 133 LYS B C 1
ATOM 2155 O O . LYS B 1 133 ? -60.306 -20.275 6.322 1.00 64.86 133 LYS B O 1
ATOM 2161 N N . PRO B 1 134 ? -60.731 -22.407 6.945 1.00 67.68 134 PRO B N 1
ATOM 2162 C CA . PRO B 1 134 ? -59.341 -22.712 7.278 1.00 65.30 134 PRO B CA 1
ATOM 2163 C C . PRO B 1 134 ? -58.362 -22.285 6.201 1.00 64.31 134 PRO B C 1
ATOM 2164 O O . PRO B 1 134 ? -57.230 -21.924 6.516 1.00 62.43 134 PRO B O 1
ATOM 2168 N N . SER B 1 135 ? -58.797 -22.270 4.958 1.00 65.74 135 SER B N 1
ATOM 2169 C CA . SER B 1 135 ? -57.952 -21.857 3.851 1.00 65.42 135 SER B CA 1
ATOM 2170 C C . SER B 1 135 ? -57.877 -20.327 3.682 1.00 62.26 135 SER B C 1
ATOM 2171 O O . SER B 1 135 ? -57.117 -19.836 2.874 1.00 62.43 135 SER B O 1
ATOM 2174 N N . ALA B 1 136 ? -58.692 -19.591 4.431 1.00 59.29 136 ALA B N 1
ATOM 2175 C CA . ALA B 1 136 ? -58.690 -18.134 4.408 1.00 55.25 136 ALA B CA 1
ATOM 2176 C C . ALA B 1 136 ? -58.264 -17.562 5.759 1.00 51.09 136 ALA B C 1
ATOM 2177 O O . ALA B 1 136 ? -58.407 -16.393 6.021 1.00 48.17 136 ALA B O 1
ATOM 2179 N N . LYS B 1 137 ? -57.747 -18.428 6.608 1.00 49.68 137 LYS B N 1
ATOM 2180 C CA . LYS B 1 137 ? -57.344 -18.117 7.972 1.00 46.83 137 LYS B CA 1
ATOM 2181 C C . LYS B 1 137 ? -56.397 -16.908 8.123 1.00 43.74 137 LYS B C 1
ATOM 2182 O O . LYS B 1 137 ? -56.567 -16.094 8.995 1.00 41.76 137 LYS B O 1
ATOM 2188 N N . PHE B 1 138 ? -55.381 -16.849 7.287 1.00 42.04 138 PHE B N 1
ATOM 2189 C CA . PHE B 1 138 ? -54.380 -15.877 7.396 1.00 39.42 138 PHE B CA 1
ATOM 2190 C C . PHE B 1 138 ? -54.800 -14.532 6.871 1.00 38.96 138 PHE B C 1
ATOM 2191 O O . PHE B 1 138 ? -54.014 -13.622 6.890 1.00 37.93 138 PHE B O 1
ATOM 2199 N N . ALA B 1 139 ? -56.060 -14.409 6.469 1.00 40.04 139 ALA B N 1
ATOM 2200 C CA . ALA B 1 139 ? -56.677 -13.115 6.117 1.00 38.75 139 ALA B CA 1
ATOM 2201 C C . ALA B 1 139 ? -57.567 -12.538 7.229 1.00 37.75 139 ALA B C 1
ATOM 2202 O O . ALA B 1 139 ? -58.192 -11.482 7.075 1.00 36.90 139 ALA B O 1
ATOM 2204 N N . ALA B 1 140 ? -57.655 -13.237 8.353 1.00 37.53 140 ALA B N 1
ATOM 2205 C CA . ALA B 1 140 ? -58.712 -12.904 9.345 1.00 37.01 140 ALA B CA 1
ATOM 2206 C C . ALA B 1 140 ? -58.340 -11.834 10.373 1.00 33.70 140 ALA B C 1
ATOM 2207 O O . ALA B 1 140 ? -58.536 -12.037 11.582 1.00 32.93 140 ALA B O 1
ATOM 2209 N N . PHE B 1 141 ? -57.790 -10.718 9.887 1.00 31.40 141 PHE B N 1
ATOM 2210 C CA . PHE B 1 141 ? -57.483 -9.566 10.745 1.00 29.24 141 PHE B CA 1
ATOM 2211 C C . PHE B 1 141 ? -57.904 -8.278 10.043 1.00 29.61 141 PHE B C 1
ATOM 2212 O O . PHE B 1 141 ? -57.928 -8.204 8.803 1.00 31.11 141 PHE B O 1
ATOM 2220 N N . ASP B 1 142 ? -58.281 -7.272 10.820 1.00 28.88 142 ASP B N 1
ATOM 2221 C CA . ASP B 1 142 ? -59.049 -6.169 10.251 1.00 29.63 142 ASP B CA 1
ATOM 2222 C C . ASP B 1 142 ? -58.253 -5.092 9.501 1.00 29.39 142 ASP B C 1
ATOM 2223 O O . ASP B 1 142 ? -58.798 -4.055 9.125 1.00 30.10 142 ASP B O 1
ATOM 2228 N N . PHE B 1 143 ? -56.969 -5.345 9.268 1.00 28.85 143 PHE B N 1
ATOM 2229 C CA . PHE B 1 143 ? -56.122 -4.409 8.557 1.00 27.66 143 PHE B CA 1
ATOM 2230 C C . PHE B 1 143 ? -55.282 -5.157 7.556 1.00 28.45 143 PHE B C 1
ATOM 2231 O O . PHE B 1 143 ? -54.183 -4.766 7.218 1.00 28.16 143 PHE B O 1
ATOM 2239 N N . PHE B 1 144 ? -55.819 -6.284 7.119 1.00 30.96 144 PHE B N 1
ATOM 2240 C CA . PHE B 1 144 ? -55.249 -7.108 6.053 1.00 32.29 144 PHE B CA 1
ATOM 2241 C C . PHE B 1 144 ? -55.146 -6.298 4.786 1.00 32.42 144 PHE B C 1
ATOM 2242 O O . PHE B 1 144 ? -54.206 -6.493 4.060 1.00 34.43 144 PHE B O 1
ATOM 2250 N N . ASP B 1 145 ? -56.080 -5.385 4.528 1.00 31.78 145 ASP B N 1
ATOM 2251 C CA . ASP B 1 145 ? -56.020 -4.560 3.311 1.00 32.62 145 ASP B CA 1
ATOM 2252 C C . ASP B 1 145 ? -54.716 -3.784 3.111 1.00 30.87 145 ASP B C 1
ATOM 2253 O O . ASP B 1 145 ? -54.490 -3.278 2.022 1.00 32.41 145 ASP B O 1
ATOM 2258 N N . GLY B 1 146 ? -53.865 -3.716 4.139 1.00 28.52 146 GLY B N 1
ATOM 2259 C CA . GLY B 1 146 ? -52.581 -3.025 4.075 1.00 26.59 146 GLY B CA 1
ATOM 2260 C C . GLY B 1 146 ? -51.398 -3.920 3.710 1.00 27.70 146 GLY B C 1
ATOM 2261 O O . GLY B 1 146 ? -50.288 -3.416 3.519 1.00 27.07 146 GLY B O 1
ATOM 2262 N N . VAL B 1 147 ? -51.602 -5.236 3.595 1.00 28.06 147 VAL B N 1
ATOM 2263 C CA . VAL B 1 147 ? -50.483 -6.128 3.335 1.00 29.12 147 VAL B CA 1
ATOM 2264 C C . VAL B 1 147 ? -49.865 -5.853 1.943 1.00 32.37 147 VAL B C 1
ATOM 2265 O O . VAL B 1 147 ? -48.626 -5.816 1.761 1.00 32.48 147 VAL B O 1
ATOM 2269 N N . GLU B 1 148 ? -50.737 -5.621 0.969 1.00 35.05 148 GLU B N 1
ATOM 2270 C CA . GLU B 1 148 ? -50.306 -5.264 -0.376 1.00 37.50 148 GLU B CA 1
ATOM 2271 C C . GLU B 1 148 ? -50.261 -3.733 -0.640 1.00 36.88 148 GLU B C 1
ATOM 2272 O O . GLU B 1 148 ? -50.165 -3.287 -1.776 1.00 38.51 148 GLU B O 1
ATOM 2278 N N . ASN B 1 149 ? -50.285 -2.925 0.410 1.00 34.62 149 ASN B N 1
ATOM 2279 C CA . ASN B 1 149 ? -50.204 -1.486 0.218 1.00 33.58 149 ASN B CA 1
ATOM 2280 C C . ASN B 1 149 ? -48.751 -1.022 0.174 1.00 33.82 149 ASN B C 1
ATOM 2281 O O . ASN B 1 149 ? -48.054 -0.987 1.212 1.00 33.01 149 ASN B O 1
ATOM 2286 N N . PRO B 1 150 ? -48.277 -0.646 -1.025 1.00 34.98 150 PRO B N 1
ATOM 2287 C CA . PRO B 1 150 ? -46.864 -0.298 -1.213 1.00 34.49 150 PRO B CA 1
ATOM 2288 C C . PRO B 1 150 ? -46.423 0.788 -0.273 1.00 32.96 150 PRO B C 1
ATOM 2289 O O . PRO B 1 150 ? -45.237 0.848 0.078 1.00 34.17 150 PRO B O 1
ATOM 2293 N N . ALA B 1 151 ? -47.353 1.621 0.171 1.00 30.92 151 ALA B N 1
ATOM 2294 C CA . ALA B 1 151 ? -46.974 2.689 1.086 1.00 29.92 151 ALA B CA 1
ATOM 2295 C C . ALA B 1 151 ? -46.913 2.307 2.577 1.00 28.93 151 ALA B C 1
ATOM 2296 O O . ALA B 1 151 ? -46.457 3.101 3.396 1.00 28.67 151 ALA B O 1
ATOM 2298 N N . ALA B 1 152 ? -47.370 1.102 2.920 1.00 28.24 152 ALA B N 1
ATOM 2299 C CA . ALA B 1 152 ? -47.166 0.551 4.248 1.00 26.56 152 ALA B CA 1
ATOM 2300 C C . ALA B 1 152 ? -45.694 0.196 4.325 1.00 28.25 152 ALA B C 1
ATOM 2301 O O . ALA B 1 152 ? -45.028 0.027 3.258 1.00 29.75 152 ALA B O 1
ATOM 2303 N N . MET B 1 153 ? -45.178 0.069 5.561 1.00 27.34 153 MET B N 1
ATOM 2304 C CA . MET B 1 153 ? -43.796 -0.340 5.793 1.00 27.53 153 MET B CA 1
ATOM 2305 C C . MET B 1 153 ? -43.617 -1.784 5.300 1.00 28.86 153 MET B C 1
ATOM 2306 O O . MET B 1 153 ? -44.382 -2.657 5.671 1.00 28.48 153 MET B O 1
ATOM 2311 N N . GLN B 1 154 ? -42.623 -2.024 4.445 1.00 31.06 154 GLN B N 1
ATOM 2312 C CA . GLN B 1 154 ? -42.419 -3.345 3.848 1.00 32.62 154 GLN B CA 1
ATOM 2313 C C . GLN B 1 154 ? -41.289 -4.117 4.509 1.00 34.48 154 GLN B C 1
ATOM 2314 O O . GLN B 1 154 ? -40.323 -3.520 4.993 1.00 34.37 154 GLN B O 1
ATOM 2320 N N . PRO B 1 155 ? -41.399 -5.469 4.525 1.00 36.50 155 PRO B N 1
ATOM 2321 C CA . PRO B 1 155 ? -40.245 -6.240 4.979 1.00 37.62 155 PRO B CA 1
ATOM 2322 C C . PRO B 1 155 ? -39.129 -6.061 3.950 1.00 40.25 155 PRO B C 1
ATOM 2323 O O . PRO B 1 155 ? -39.383 -6.112 2.737 1.00 41.35 155 PRO B O 1
ATOM 2327 N N . PRO B 1 156 ? -37.909 -5.813 4.433 1.00 41.53 156 PRO B N 1
ATOM 2328 C CA . PRO B 1 156 ? -36.695 -5.626 3.636 1.00 44.31 156 PRO B CA 1
ATOM 2329 C C . PRO B 1 156 ? -36.497 -6.606 2.467 1.00 46.90 156 PRO B C 1
ATOM 2330 O O . PRO B 1 156 ? -35.915 -6.207 1.431 1.00 49.00 156 PRO B O 1
ATOM 2334 N N . SER B 1 157 ? -36.944 -7.858 2.600 1.00 46.44 157 SER B N 1
ATOM 2335 C CA . SER B 1 157 ? -36.782 -8.750 1.464 1.00 48.46 157 SER B CA 1
ATOM 2336 C C . SER B 1 157 ? -38.102 -9.273 0.953 1.00 47.66 157 SER B C 1
ATOM 2337 O O . SER B 1 157 ? -38.187 -10.398 0.489 1.00 49.50 157 SER B O 1
ATOM 2340 N N . GLY B 1 158 ? -39.124 -8.431 1.031 1.00 45.61 158 GLY B N 1
ATOM 2341 C CA . GLY B 1 158 ? -40.423 -8.723 0.458 1.00 44.63 158 GLY B CA 1
ATOM 2342 C C . GLY B 1 158 ? -41.313 -9.575 1.344 1.00 43.43 158 GLY B C 1
ATOM 2343 O O . GLY B 1 158 ? -40.910 -10.068 2.400 1.00 42.41 158 GLY B O 1
ATOM 2344 N N . LEU B 1 159 ? -42.549 -9.732 0.897 1.00 42.87 159 LEU B N 1
ATOM 2345 C CA . LEU B 1 159 ? -43.472 -10.627 1.517 1.00 42.40 159 LEU B CA 1
ATOM 2346 C C . LEU B 1 159 ? -42.947 -12.039 1.392 1.00 44.88 159 LEU B C 1
ATOM 2347 O O . LEU B 1 159 ? -42.379 -12.382 0.384 1.00 47.91 159 LEU B O 1
ATOM 2352 N N . THR B 1 160 ? -43.097 -12.840 2.438 1.00 44.93 160 THR B N 1
ATOM 2353 C CA . THR B 1 160 ? -42.736 -14.254 2.416 1.00 47.18 160 THR B CA 1
ATOM 2354 C C . THR B 1 160 ? -43.474 -14.894 1.248 1.00 49.87 160 THR B C 1
ATOM 2355 O O . THR B 1 160 ? -42.882 -15.644 0.494 1.00 53.62 160 THR B O 1
ATOM 2359 N N . ARG B 1 161 ? -44.763 -14.581 1.115 1.00 49.21 161 ARG B N 1
ATOM 2360 C CA . ARG B 1 161 ? -45.605 -14.933 -0.031 1.00 51.56 161 ARG B CA 1
ATOM 2361 C C . ARG B 1 161 ? -46.765 -13.938 -0.155 1.00 51.05 161 ARG B C 1
ATOM 2362 O O . ARG B 1 161 ? -47.202 -13.350 0.848 1.00 50.25 161 ARG B O 1
ATOM 2370 N N . SER B 1 162 ? -47.280 -13.744 -1.365 1.00 53.09 162 SER B N 1
ATOM 2371 C CA . SER B 1 162 ? -48.455 -12.893 -1.567 1.00 51.89 162 SER B CA 1
ATOM 2372 C C . SER B 1 162 ? -49.653 -13.596 -0.991 1.00 52.24 162 SER B C 1
ATOM 2373 O O . SER B 1 162 ? -49.679 -14.852 -0.900 1.00 53.98 162 SER B O 1
ATOM 2376 N N . PRO B 1 163 ? -50.657 -12.806 -0.594 1.00 50.41 163 PRO B N 1
ATOM 2377 C CA . PRO B 1 163 ? -51.930 -13.415 -0.248 1.00 51.21 163 PRO B CA 1
ATOM 2378 C C . PRO B 1 163 ? -52.481 -14.169 -1.449 1.00 54.73 163 PRO B C 1
ATOM 2379 O O . PRO B 1 163 ? -52.256 -13.761 -2.596 1.00 56.11 163 PRO B O 1
ATOM 2383 N N . THR B 1 164 ? -53.169 -15.276 -1.196 1.00 57.11 164 THR B N 1
ATOM 2384 C CA . THR B 1 164 ? -53.842 -15.966 -2.270 1.00 61.03 164 THR B CA 1
ATOM 2385 C C . THR B 1 164 ? -55.136 -15.227 -2.606 1.00 61.72 164 THR B C 1
ATOM 2386 O O . THR B 1 164 ? -55.644 -14.430 -1.805 1.00 59.06 164 THR B O 1
ATOM 2390 N N . GLN B 1 165 ? -55.631 -15.478 -3.815 1.00 65.73 165 GLN B N 1
ATOM 2391 C CA . GLN B 1 165 ? -56.915 -14.954 -4.286 1.00 67.58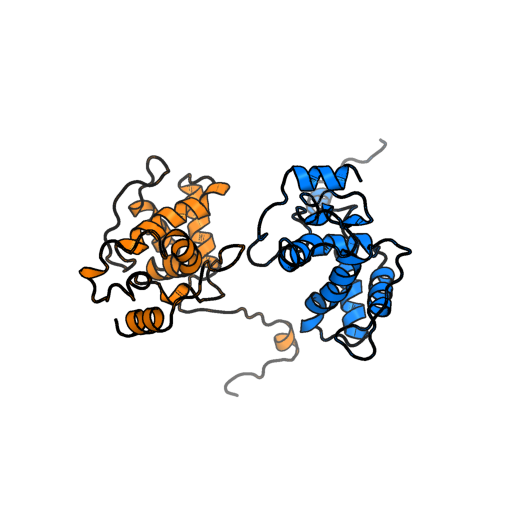 165 GLN B CA 1
ATOM 2392 C C . GLN B 1 165 ? -58.054 -15.212 -3.304 1.00 66.42 165 GLN B C 1
ATOM 2393 O O . GLN B 1 165 ? -58.827 -14.287 -3.030 1.00 65.22 165 GLN B O 1
ATOM 2399 N N . GLU B 1 166 ? -58.133 -16.429 -2.757 1.00 66.62 166 GLU B N 1
ATOM 2400 C CA . GLU B 1 166 ? -59.161 -16.764 -1.776 1.00 66.43 166 GLU B CA 1
ATOM 2401 C C . GLU B 1 166 ? -59.084 -15.969 -0.483 1.00 62.48 166 GLU B C 1
ATOM 2402 O O . GLU B 1 166 ? -60.125 -15.519 0.008 1.00 61.86 166 GLU B O 1
ATOM 2408 N N . GLU B 1 167 ? -57.871 -15.837 0.079 1.00 59.69 167 GLU B N 1
ATOM 2409 C CA . GLU B 1 167 ? -57.596 -14.881 1.174 1.00 55.84 167 GLU B CA 1
ATOM 2410 C C . GLU B 1 167 ? -58.127 -13.464 0.865 1.00 55.09 167 GLU B C 1
ATOM 2411 O O . GLU B 1 167 ? -58.929 -12.926 1.631 1.00 53.97 167 GLU B O 1
ATOM 2417 N N . ARG B 1 168 ? -57.720 -12.874 -0.261 1.00 55.92 168 ARG B N 1
ATOM 2418 C CA . ARG B 1 168 ? -58.213 -11.533 -0.631 1.00 56.36 168 ARG B CA 1
ATOM 2419 C C . ARG B 1 168 ? -59.765 -11.434 -0.651 1.00 59.09 168 ARG B C 1
ATOM 2420 O O . ARG B 1 168 ? -60.352 -10.517 -0.057 1.00 57.46 168 ARG B O 1
ATOM 2428 N N . ILE B 1 169 ? -60.404 -12.393 -1.331 1.00 63.58 169 ILE B N 1
ATOM 2429 C CA . ILE B 1 169 ? -61.856 -12.476 -1.414 1.00 66.82 169 ILE B CA 1
ATOM 2430 C C . ILE B 1 169 ? -62.487 -12.559 -0.027 1.00 66.38 169 ILE B C 1
ATOM 2431 O O . ILE B 1 169 ? -63.288 -11.695 0.331 1.00 65.93 169 ILE B O 1
ATOM 2436 N N . ALA B 1 170 ? -62.116 -13.594 0.739 1.00 67.41 170 ALA B N 1
ATOM 2437 C CA . ALA B 1 170 ? -62.658 -13.834 2.090 1.00 67.07 170 ALA B CA 1
ATOM 2438 C C . ALA B 1 170 ? -62.581 -12.584 2.974 1.00 64.96 170 ALA B C 1
ATOM 2439 O O . ALA B 1 170 ? -63.553 -12.266 3.668 1.00 65.68 170 ALA B O 1
ATOM 2441 N N . ASN B 1 171 ? -61.461 -11.858 2.927 1.00 47.94 171 ASN B N 1
ATOM 2442 C CA . ASN B 1 171 ? -61.347 -10.647 3.724 1.00 47.03 171 ASN B CA 1
ATOM 2443 C C . ASN B 1 171 ? -62.2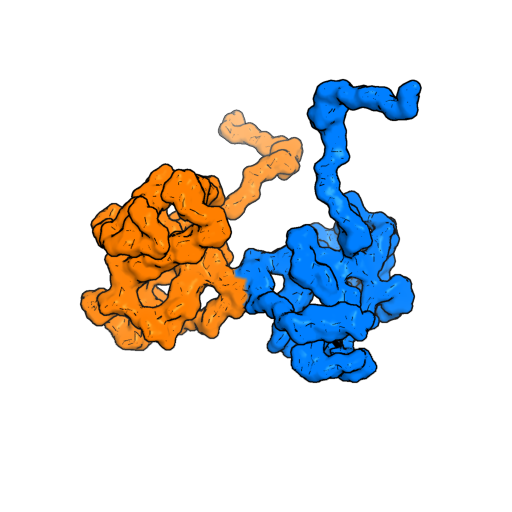82 -9.547 3.238 1.00 48.39 171 ASN B C 1
ATOM 2444 O O . ASN B 1 171 ? -62.899 -8.846 4.051 1.00 47.81 171 ASN B O 1
ATOM 2449 N N . ALA B 1 172 ? -62.383 -9.404 1.918 1.00 50.99 172 ALA B N 1
ATOM 2450 C CA . ALA B 1 172 ? -63.269 -8.416 1.297 1.00 53.28 172 ALA B CA 1
ATOM 2451 C C . ALA B 1 172 ? -64.770 -8.674 1.576 1.00 55.86 172 ALA B C 1
ATOM 2452 O O . ALA B 1 172 ? -65.503 -7.725 1.901 1.00 55.71 172 ALA B O 1
ATOM 2454 N N . THR B 1 173 ? -65.196 -9.943 1.479 1.00 58.25 173 THR B N 1
ATOM 2455 C CA . THR B 1 173 ? -66.589 -10.325 1.741 1.00 61.43 173 THR B CA 1
ATOM 2456 C C . THR B 1 173 ? -66.986 -10.178 3.224 1.00 61.41 173 THR B C 1
ATOM 2457 O O . THR B 1 173 ? -68.169 -10.149 3.555 1.00 63.11 173 THR B O 1
ATOM 2461 N N . ASN B 1 174 ? -66.009 -10.058 4.118 1.00 60.66 174 ASN B N 1
ATOM 2462 C CA . ASN B 1 174 ? -66.321 -9.805 5.533 1.00 60.82 174 ASN B CA 1
ATOM 2463 C C . ASN B 1 174 ? -66.056 -8.315 5.833 1.00 59.44 174 ASN B C 1
ATOM 2464 O O . ASN B 1 174 ? -65.670 -7.927 6.931 1.00 58.57 174 ASN B O 1
#

Solvent-accessible surface area: 19332 Å² total; per-residue (Å²): 204,95,175,113,94,106,70,162,117,81,123,97,56,95,173,124,108,137,133,59,125,78,12,10,48,130,128,49,23,139,42,4,31,71,77,6,66,74,37,158,3,69,73,105,31,28,55,90,4,4,21,49,1,0,55,26,1,2,34,75,19,1,28,77,199,28,108,17,82,38,116,15,80,31,119,163,12,35,16,41,86,3,5,69,23,2,88,70,20,57,12,41,1,74,69,6,0,18,36,10,0,0,23,3,0,29,98,20,5,95,152,133,20,2,76,75,48,125,96,51,70,21,139,85,69,1,44,25,0,15,8,53,0,15,72,0,1,84,31,123,67,2,62,79,9,141,43,31,39,40,70,66,5,66,110,63,4,89,92,20,31,84,111,122,199,99,181,96,89,103,68,143,127,76,127,96,63,91,187,125,114,135,133,63,126,82,14,10,54,151,154,50,28,142,42,3,32,70,78,5,69,75,39,163,2,71,77,104,36,27,47,90,2,4,26,49,1,0,57,27,0,2,30,77,16,1,27,87,202,26,105,16,78,38,115,16,75,37,121,184,8,34,16,43,93,3,2,66,24,2,94,70,19,60,11,43,3,73,70,6,0,15,36,12,0,0,25,3,0,25,94,20,5,88,132,109,25,2,76,71,44,138,97,53,65,29,146,94,68,0,49,22,0,14,8,54,0,14,77,0,1,83,29,118,66,4,69,47,13,70,83,37,47,90,66,66,4,66,114,72,5,90,91,16,32,85,109,112